Protein AF-A0A7R8ZIY0-F1 (afdb_monomer_lite)

Organism: Timema douglasi (NCBI:txid61478)

Sequence (231 aa):
RRERVTENPNGLPSSDEGFLVDFISIPVTVGFTSAAAITIGSSQLKSLLGIPGSADGFLDTWINFFRNIGQVQKWDSILGFGTIVVLLAMRVRERVLLNRRLKASGSQACTWSALTKLKDFSTGRNNSQLSPGLRLFRTFIWLLSLARNALVIIIGIVLAYTLSDENGENAPFRLTGDVREGLPPFQPPPFSTSSNTTEYTFGDMVNIYGTAIGVVPLLSILGHIAIAKAF

Secondary structure (DSSP, 8-state):
--------SS-----THHHHHHHS-HHHHHHHHHHHHHHHHHHHHHHHHT-----SSHHHHHHHHHHHGGG--HHHHHHHHHHHHHHHHHHHHHHHHHHHHHHHTT-----HHHHHHHHHHHTTSS-TTS-HHHHHHHHHHHHHHH-HHHHHHHHHHHHHHHHS-TTSTT-SS-PPPP---SPPP--PPPSEEEETTEEEEHHHHHHHHTTHHHHHHHHHHHHHHHHHHH-

pLDDT: mean 74.95, std 14.4, range [40.41, 93.0]

InterPro domains:
  IPR001902 SLC26A/SulP transporter [PTHR11814] (18-231)
  IPR011547 SLC26A/SulP transporter domain [PF00916] (18-231)

Foldseek 3Di:
DDDDDPDDPVDPPPDPPVVVLVPCDPVNLVVVVVVVVVQVVLVCVCQLFVQDDDDDDRVSSVVSCVVRVVVTLPVSNCLSVVLVVQVVVLVVVVVVVLVVVVVVVVDPDPDPVVVVVVVVVVVDPDPVPDDPVVVVVVVVVVVCSVCVVVVSVVVVVVVQVVQQDPVNPDRSDDDDDDDDDDDDPPDDDDQWDDDPNDIQGVVNVCVVCDCVVVVVVVVVVSVVSVVVVVD

Radius of gyration: 25.53 Å; chains: 1; bounding box: 60×48×70 Å

Structure (mmCIF, N/CA/C/O backbone):
data_AF-A0A7R8ZIY0-F1
#
_entry.id   AF-A0A7R8ZIY0-F1
#
loop_
_atom_site.group_PDB
_atom_site.id
_atom_site.type_symbol
_atom_site.label_atom_id
_atom_site.label_alt_id
_atom_site.label_comp_id
_atom_site.label_asym_id
_atom_site.label_entity_id
_atom_site.label_seq_id
_atom_site.pdbx_PDB_ins_code
_atom_site.Cartn_x
_atom_site.Cartn_y
_atom_site.Cartn_z
_atom_site.occupancy
_atom_site.B_iso_or_equiv
_atom_site.auth_seq_id
_atom_site.auth_comp_id
_atom_site.auth_asym_id
_atom_site.auth_atom_id
_atom_site.pdbx_PDB_model_num
ATOM 1 N N . ARG A 1 1 ? -5.081 22.273 34.981 1.00 40.41 1 ARG A N 1
ATOM 2 C CA . ARG A 1 1 ? -5.336 21.560 36.258 1.00 40.41 1 ARG A CA 1
ATOM 3 C C . ARG A 1 1 ? -4.283 20.465 36.405 1.00 40.41 1 ARG A C 1
ATOM 5 O O . ARG A 1 1 ? -4.508 19.372 35.920 1.00 40.41 1 ARG A O 1
ATOM 12 N N . ARG A 1 2 ? -3.153 20.846 37.019 1.00 42.62 2 ARG A N 1
ATOM 13 C CA . ARG A 1 2 ? -2.034 20.055 37.569 1.00 42.62 2 ARG A CA 1
ATOM 14 C C . ARG A 1 2 ? -1.492 18.880 36.749 1.00 42.62 2 ARG A C 1
ATOM 16 O O . ARG A 1 2 ? -2.008 17.769 36.820 1.00 42.62 2 ARG A O 1
ATOM 23 N N . GLU A 1 3 ? -0.350 19.148 36.124 1.00 55.28 3 GLU A N 1
ATOM 24 C CA . GLU A 1 3 ? 0.786 18.229 36.074 1.00 55.28 3 GLU A CA 1
ATOM 25 C C . GLU A 1 3 ? 0.967 17.552 37.442 1.00 55.28 3 GLU A C 1
ATOM 27 O O . GLU A 1 3 ? 1.015 18.215 38.482 1.00 55.28 3 GLU A O 1
ATOM 32 N N . ARG A 1 4 ? 1.021 16.221 37.449 1.00 47.03 4 ARG A N 1
ATOM 33 C CA . ARG A 1 4 ? 1.575 15.456 38.563 1.00 47.03 4 ARG A CA 1
ATOM 34 C C . ARG A 1 4 ? 2.662 14.570 37.977 1.00 47.03 4 ARG A C 1
ATOM 36 O O . ARG A 1 4 ? 2.394 13.462 37.526 1.00 47.03 4 ARG A O 1
ATOM 43 N N . VAL A 1 5 ? 3.868 15.126 37.959 1.00 52.78 5 VAL A N 1
ATOM 44 C CA . VAL A 1 5 ? 5.116 14.370 37.919 1.00 52.78 5 VAL A CA 1
ATOM 45 C C . VAL A 1 5 ? 5.091 13.463 39.146 1.00 52.78 5 VAL A C 1
ATOM 47 O O . VAL A 1 5 ? 5.124 13.936 40.280 1.00 52.78 5 VAL A O 1
ATOM 50 N N . THR A 1 6 ? 4.908 12.163 38.940 1.00 46.06 6 THR A N 1
ATOM 51 C CA . THR A 1 6 ? 5.181 11.173 39.978 1.00 46.06 6 THR A CA 1
ATOM 52 C C . THR A 1 6 ? 6.689 10.970 40.008 1.00 46.06 6 THR A C 1
ATOM 54 O O . THR A 1 6 ? 7.219 10.199 39.211 1.00 46.06 6 THR A O 1
ATOM 57 N N . GLU A 1 7 ? 7.375 11.695 40.891 1.00 44.88 7 GLU A N 1
ATOM 58 C CA . GLU A 1 7 ? 8.744 11.364 41.284 1.00 44.88 7 GLU A CA 1
ATOM 59 C C . GLU A 1 7 ? 8.751 9.968 41.918 1.00 44.88 7 GLU A C 1
ATOM 61 O O . GLU A 1 7 ? 8.049 9.696 42.894 1.00 44.88 7 GLU A O 1
ATOM 66 N N . ASN A 1 8 ? 9.531 9.070 41.321 1.00 48.28 8 ASN A N 1
ATOM 67 C CA . ASN A 1 8 ? 9.881 7.779 41.891 1.00 48.28 8 ASN A CA 1
ATOM 68 C C . ASN A 1 8 ? 11.125 7.977 42.784 1.00 48.28 8 ASN A C 1
ATOM 70 O O . ASN A 1 8 ? 12.146 8.435 42.272 1.00 48.28 8 ASN A O 1
ATOM 74 N N . PRO A 1 9 ? 11.084 7.633 44.085 1.00 54.31 9 PRO A N 1
ATOM 75 C CA . PRO A 1 9 ? 12.174 7.917 45.023 1.00 54.31 9 PRO A CA 1
ATOM 76 C C . PRO A 1 9 ? 13.409 7.002 44.893 1.00 54.31 9 PRO A C 1
ATOM 78 O O . PRO A 1 9 ? 14.360 7.176 45.647 1.00 54.31 9 PRO A O 1
ATOM 81 N N . ASN A 1 10 ? 13.450 6.076 43.929 1.00 46.59 10 ASN A N 1
ATOM 82 C CA . ASN A 1 10 ? 14.618 5.228 43.642 1.00 46.59 10 ASN A CA 1
ATOM 83 C C . ASN A 1 10 ? 15.221 5.550 42.264 1.00 46.59 10 ASN A C 1
ATOM 85 O O . ASN A 1 10 ? 15.333 4.677 41.403 1.00 46.59 10 ASN A O 1
ATOM 89 N N . GLY A 1 11 ? 15.551 6.826 42.046 1.00 55.28 11 GLY A N 1
ATOM 90 C CA . GLY A 1 11 ? 16.011 7.376 40.771 1.00 55.28 11 GLY A CA 1
ATOM 91 C C . GLY A 1 11 ? 17.364 6.840 40.299 1.00 55.28 11 GLY A C 1
ATOM 92 O O . GLY A 1 11 ? 18.375 7.531 40.393 1.00 55.28 11 GLY A O 1
ATOM 93 N N . LEU A 1 12 ? 17.370 5.647 39.701 1.00 49.28 12 LEU A N 1
ATOM 94 C CA . LEU A 1 12 ? 18.173 5.465 38.496 1.00 49.28 12 LEU A CA 1
ATOM 95 C C . LEU A 1 12 ? 17.539 6.352 37.413 1.00 49.28 12 LEU A C 1
ATOM 97 O O . LEU A 1 12 ? 16.317 6.280 37.243 1.00 49.28 12 LEU A O 1
ATOM 101 N N . PRO A 1 13 ? 18.313 7.183 36.693 1.00 47.22 13 PRO A N 1
ATOM 102 C CA . PRO A 1 13 ? 17.782 7.910 35.553 1.00 47.22 13 PRO A CA 1
ATOM 103 C C . PRO A 1 13 ? 17.215 6.874 34.585 1.00 47.22 13 PRO A C 1
ATOM 105 O O . PRO A 1 13 ? 17.937 5.999 34.107 1.00 47.22 13 PRO A O 1
ATOM 108 N N . SER A 1 14 ? 15.904 6.929 34.355 1.00 52.72 14 SER A N 1
ATOM 109 C CA . SER A 1 14 ? 15.282 6.252 33.229 1.00 52.72 14 SER A CA 1
ATOM 110 C C . SER A 1 14 ? 15.951 6.813 31.981 1.00 52.72 14 SER A C 1
ATOM 112 O O . SER A 1 14 ? 15.697 7.958 31.609 1.00 52.72 14 SER A O 1
ATOM 114 N N . SER A 1 15 ? 16.887 6.011 31.483 1.00 52.91 15 SER A N 1
ATOM 115 C CA . SER A 1 15 ? 17.675 6.098 30.262 1.00 52.91 15 SER A CA 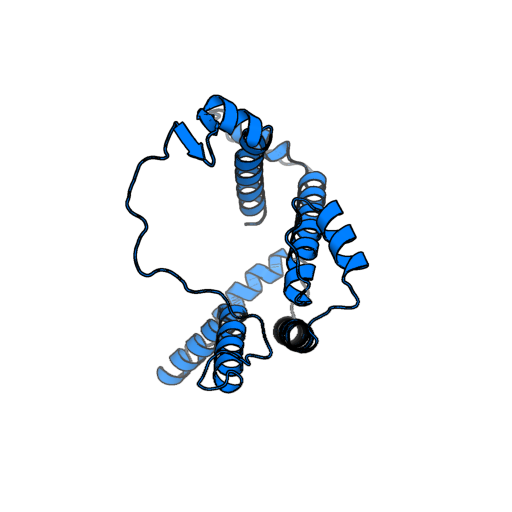1
ATOM 116 C C . SER A 1 15 ? 17.098 7.026 29.195 1.00 52.91 15 SER A C 1
ATOM 118 O O . SER A 1 15 ? 15.892 7.063 28.953 1.00 52.91 15 SER A O 1
ATOM 120 N N . ASP A 1 16 ? 18.008 7.710 28.503 1.00 57.06 16 ASP A N 1
ATOM 121 C CA . ASP A 1 16 ? 17.848 8.688 27.412 1.00 57.06 16 ASP A CA 1
ATOM 122 C C . ASP A 1 16 ? 16.904 8.285 26.247 1.00 57.06 16 ASP A C 1
ATOM 124 O O . ASP A 1 16 ? 16.696 9.031 25.290 1.00 57.06 16 ASP A O 1
ATOM 128 N N . GLU A 1 17 ? 16.287 7.112 26.326 1.00 53.75 17 GLU A N 1
ATOM 129 C CA . GLU A 1 17 ? 15.318 6.542 25.398 1.00 53.75 17 GLU A CA 1
ATOM 130 C C . GLU A 1 17 ? 13.968 7.281 25.423 1.00 53.75 17 GLU A C 1
ATOM 132 O O . GLU A 1 17 ? 13.313 7.397 24.386 1.00 53.75 17 GLU A O 1
ATOM 137 N N . GLY A 1 18 ? 13.565 7.844 26.570 1.00 54.94 18 GLY A N 1
ATOM 138 C CA . GLY A 1 18 ? 12.337 8.647 26.676 1.00 54.94 18 GLY A CA 1
ATOM 139 C C . GLY A 1 18 ? 12.436 10.000 25.962 1.00 54.94 18 GLY A C 1
ATOM 140 O O . GLY A 1 18 ? 11.477 10.458 25.346 1.00 54.94 18 GLY A O 1
ATOM 141 N N . PHE A 1 19 ? 13.630 10.598 25.968 1.00 58.97 19 PHE A N 1
ATOM 142 C CA . PHE A 1 19 ? 13.919 11.877 25.323 1.00 58.97 19 PHE A CA 1
ATOM 143 C C . PHE A 1 19 ? 13.745 11.762 23.803 1.00 58.97 19 PHE A C 1
ATOM 145 O O . PHE A 1 19 ? 12.958 12.505 23.225 1.00 58.97 19 PHE A O 1
ATOM 152 N N . LEU A 1 20 ? 14.382 10.773 23.157 1.00 58.12 20 LEU A N 1
ATOM 153 C CA . LEU A 1 20 ? 14.339 10.578 21.698 1.00 58.12 20 LEU A CA 1
ATOM 154 C C . LEU A 1 20 ? 12.922 10.312 21.158 1.00 58.12 20 LEU A C 1
ATOM 156 O O . LEU A 1 20 ? 12.557 10.797 20.084 1.00 58.12 20 LEU A O 1
ATOM 160 N N . VAL A 1 21 ? 12.108 9.571 21.915 1.00 57.12 21 VAL A N 1
ATOM 161 C CA . VAL A 1 21 ? 10.710 9.288 21.563 1.00 57.12 21 VAL A CA 1
ATOM 162 C C . VAL A 1 21 ? 9.868 10.567 21.584 1.00 57.12 21 VAL A C 1
ATOM 164 O O . VAL A 1 21 ? 8.977 10.715 20.742 1.00 57.12 21 VAL A O 1
ATOM 167 N N . ASP A 1 22 ? 10.177 11.531 22.450 1.00 60.41 22 ASP A N 1
ATOM 168 C CA . ASP A 1 22 ? 9.497 12.828 22.513 1.00 60.41 22 ASP A CA 1
ATOM 169 C C . ASP A 1 22 ? 9.953 13.829 21.429 1.00 60.41 22 ASP A C 1
ATOM 171 O O . ASP A 1 22 ? 9.198 14.752 21.110 1.00 60.41 22 ASP A O 1
ATOM 175 N N . PHE A 1 23 ? 11.100 13.616 20.760 1.00 60.38 23 PHE A N 1
ATOM 176 C CA . PHE A 1 23 ? 11.562 14.486 19.654 1.00 60.38 23 PHE A CA 1
ATOM 177 C C . PHE A 1 23 ? 10.784 14.329 18.351 1.00 60.38 23 PHE A C 1
ATOM 179 O O . PHE A 1 23 ? 10.763 15.249 17.528 1.00 60.38 23 PHE A O 1
ATOM 186 N N . ILE A 1 24 ? 10.122 13.192 18.134 1.00 69.44 24 ILE A N 1
ATOM 187 C CA . ILE A 1 24 ? 9.311 13.002 16.930 1.00 69.44 24 ILE A CA 1
ATOM 188 C C . ILE A 1 24 ? 7.909 13.530 17.208 1.00 69.44 24 ILE A C 1
ATOM 190 O O . ILE A 1 24 ? 7.052 12.859 17.798 1.00 69.44 24 ILE A O 1
ATOM 194 N N . SER A 1 25 ? 7.688 14.769 16.772 1.00 77.75 25 SER A N 1
ATOM 195 C CA . SER A 1 25 ? 6.393 15.424 16.894 1.00 77.75 25 SER A CA 1
ATOM 196 C C . SER A 1 25 ? 5.324 14.686 16.072 1.00 77.75 25 SER A C 1
ATOM 198 O O . SER A 1 25 ? 5.556 14.249 14.944 1.00 77.75 25 SER A O 1
ATOM 200 N N . ILE A 1 26 ? 4.115 14.573 16.628 1.00 75.50 26 ILE A N 1
ATOM 201 C CA . ILE A 1 26 ? 2.949 13.975 15.953 1.00 75.50 26 ILE A CA 1
ATOM 202 C C . ILE A 1 26 ? 2.710 14.584 14.550 1.00 75.50 26 ILE A C 1
ATOM 204 O O . ILE A 1 26 ? 2.446 13.818 13.619 1.00 75.50 26 ILE A O 1
ATOM 208 N N . PRO A 1 27 ? 2.856 15.912 14.335 1.00 81.38 27 PRO A N 1
ATOM 209 C CA . PRO A 1 27 ? 2.755 16.511 13.003 1.00 81.38 27 PRO A CA 1
ATOM 210 C C . PRO A 1 27 ? 3.755 15.956 11.979 1.00 81.38 27 PRO A C 1
ATOM 212 O O . PRO A 1 27 ? 3.377 15.752 10.825 1.00 81.38 27 PRO A O 1
ATOM 215 N N . VAL A 1 28 ? 4.998 15.662 12.383 1.00 81.56 28 VAL A N 1
ATOM 216 C CA . VAL A 1 28 ? 6.028 15.098 11.488 1.00 81.56 28 VAL A CA 1
ATOM 217 C C . VAL A 1 28 ? 5.634 13.695 11.034 1.00 81.56 28 VAL A C 1
ATOM 219 O O . VAL A 1 28 ? 5.675 13.402 9.839 1.00 81.56 28 VAL A O 1
ATOM 222 N N . THR A 1 29 ? 5.159 12.847 11.949 1.00 79.56 29 THR A N 1
ATOM 223 C CA . THR A 1 29 ? 4.698 11.492 11.609 1.00 79.56 29 THR A CA 1
ATOM 224 C C . THR A 1 29 ? 3.482 11.513 10.683 1.00 79.56 29 THR A C 1
ATOM 226 O O . THR A 1 29 ? 3.410 10.722 9.740 1.00 79.56 29 THR A O 1
ATOM 229 N N . VAL A 1 30 ? 2.528 12.424 10.905 1.00 84.00 30 VAL A N 1
ATOM 230 C CA . VAL A 1 30 ? 1.335 12.560 10.050 1.00 84.00 30 VAL A CA 1
ATOM 231 C C . VAL A 1 30 ? 1.706 13.078 8.658 1.00 84.00 30 VAL A C 1
ATOM 233 O O . VAL A 1 30 ? 1.202 12.547 7.666 1.00 84.00 30 VAL A O 1
ATOM 236 N N . GLY A 1 31 ? 2.611 14.057 8.563 1.00 88.69 31 GLY A N 1
ATOM 237 C CA . GLY A 1 31 ? 3.129 14.556 7.287 1.00 88.69 31 GLY A CA 1
ATOM 238 C C . GLY A 1 31 ? 3.860 13.467 6.500 1.00 88.69 31 GLY A C 1
ATOM 239 O O . GLY A 1 31 ? 3.548 13.235 5.332 1.00 88.69 31 GLY A O 1
ATOM 240 N N . PHE A 1 32 ? 4.752 12.729 7.166 1.00 85.62 32 PHE A N 1
ATOM 241 C CA . PHE A 1 32 ? 5.470 11.600 6.575 1.00 85.62 32 PHE A CA 1
ATOM 242 C C . PHE A 1 32 ? 4.519 10.491 6.095 1.00 85.62 32 PHE A C 1
ATOM 244 O O . PHE A 1 32 ? 4.603 10.060 4.947 1.00 85.62 32 PHE A O 1
ATOM 251 N N . THR A 1 33 ? 3.564 10.073 6.931 1.00 88.00 33 THR A N 1
ATOM 252 C CA . THR A 1 33 ? 2.592 9.022 6.578 1.00 88.00 33 THR A CA 1
ATOM 253 C C . THR A 1 33 ? 1.700 9.450 5.414 1.00 88.00 33 THR A C 1
ATOM 255 O O . THR A 1 33 ? 1.399 8.641 4.539 1.00 88.00 33 THR A O 1
ATOM 258 N N . SER A 1 34 ? 1.300 10.724 5.367 1.00 91.94 34 SER A N 1
ATOM 259 C CA . SER A 1 34 ? 0.495 11.271 4.269 1.00 91.94 34 SER A CA 1
ATOM 260 C C . SER A 1 34 ? 1.277 11.290 2.955 1.00 91.94 34 SER A C 1
ATOM 262 O O . SER A 1 34 ? 0.761 10.840 1.935 1.00 91.94 34 SER A O 1
ATOM 264 N N . ALA A 1 35 ? 2.537 11.738 2.976 1.00 89.50 35 ALA A N 1
ATOM 265 C CA . ALA A 1 35 ? 3.408 11.705 1.803 1.00 89.50 35 ALA A CA 1
ATOM 266 C C . ALA A 1 35 ? 3.655 10.265 1.322 1.00 89.50 35 ALA A C 1
ATOM 268 O O . ALA A 1 35 ? 3.510 9.978 0.135 1.00 89.50 35 ALA A O 1
ATOM 269 N N . ALA A 1 36 ? 3.937 9.337 2.241 1.00 88.50 36 ALA A N 1
ATOM 270 C CA . ALA A 1 36 ? 4.083 7.919 1.925 1.00 88.50 36 ALA A CA 1
ATOM 271 C C . ALA A 1 36 ? 2.796 7.331 1.320 1.00 88.50 36 ALA A C 1
ATOM 273 O O . ALA A 1 36 ? 2.862 6.619 0.320 1.00 88.50 36 ALA A O 1
ATOM 274 N N . ALA A 1 37 ? 1.623 7.671 1.864 1.00 90.94 37 ALA A N 1
ATOM 275 C CA . ALA A 1 37 ? 0.334 7.235 1.330 1.00 90.94 37 ALA A CA 1
ATOM 276 C C . ALA A 1 37 ? 0.097 7.746 -0.100 1.00 90.94 37 ALA A C 1
ATOM 278 O O . ALA A 1 37 ? -0.375 6.984 -0.943 1.00 90.94 37 ALA A O 1
ATOM 279 N N . ILE A 1 38 ? 0.462 8.998 -0.395 1.00 91.19 38 ILE A N 1
ATOM 280 C CA . ILE A 1 38 ? 0.371 9.567 -1.748 1.00 91.19 38 ILE A CA 1
ATOM 281 C C . ILE A 1 38 ? 1.328 8.846 -2.703 1.00 91.19 38 ILE A C 1
ATOM 283 O O . ILE A 1 38 ? 0.918 8.473 -3.802 1.00 91.19 38 ILE A O 1
ATOM 287 N N . THR A 1 39 ? 2.577 8.606 -2.297 1.00 88.50 39 THR A N 1
ATOM 288 C CA . THR A 1 39 ? 3.578 7.914 -3.125 1.00 88.50 39 THR A CA 1
ATOM 289 C C . THR A 1 39 ? 3.175 6.471 -3.417 1.00 88.50 39 THR A C 1
ATOM 291 O O . THR A 1 39 ? 3.222 6.050 -4.571 1.00 88.50 39 THR A O 1
ATOM 294 N N . ILE A 1 40 ? 2.721 5.727 -2.403 1.00 88.62 40 ILE A N 1
ATOM 295 C CA . ILE A 1 40 ? 2.220 4.356 -2.566 1.00 88.62 40 ILE A CA 1
ATOM 296 C C . ILE A 1 40 ? 0.966 4.356 -3.445 1.00 88.62 40 ILE A C 1
ATOM 298 O O . ILE A 1 40 ? 0.874 3.573 -4.382 1.00 88.62 40 ILE A O 1
ATOM 302 N N . GLY A 1 41 ? 0.009 5.255 -3.200 1.00 88.94 41 GLY A N 1
ATOM 303 C CA . GLY A 1 41 ? -1.182 5.371 -4.044 1.00 88.94 41 GLY A CA 1
ATOM 304 C C . GLY A 1 41 ? -0.832 5.660 -5.507 1.00 88.94 41 GLY A C 1
ATOM 305 O O . GLY A 1 41 ? -1.396 5.053 -6.415 1.00 88.94 41 GLY A O 1
ATOM 306 N N . SER A 1 42 ? 0.154 6.527 -5.736 1.00 87.44 42 SER A N 1
ATOM 307 C CA . SER A 1 42 ? 0.613 6.896 -7.079 1.00 87.44 42 SER A CA 1
ATOM 308 C C . SER A 1 42 ? 1.354 5.759 -7.786 1.00 87.44 42 SER A C 1
ATOM 310 O O . SER A 1 42 ? 1.190 5.593 -8.992 1.00 87.44 42 SER A O 1
ATOM 312 N N . SER A 1 43 ? 2.131 4.940 -7.067 1.00 86.19 43 SER A N 1
ATOM 313 C CA . SER A 1 43 ? 2.819 3.791 -7.672 1.00 86.19 43 SER A CA 1
ATOM 314 C C . SER A 1 43 ? 1.852 2.670 -8.058 1.00 86.19 43 SER A C 1
ATOM 316 O O . SER A 1 43 ? 2.029 2.037 -9.099 1.00 86.19 43 SER A O 1
ATOM 318 N N . GLN A 1 44 ? 0.785 2.472 -7.280 1.00 87.56 44 GLN A N 1
ATOM 319 C CA . GLN A 1 44 ? -0.243 1.471 -7.580 1.00 87.56 44 GLN A CA 1
ATOM 320 C C . GLN A 1 44 ? -1.187 1.893 -8.717 1.00 87.56 44 GLN A C 1
ATOM 322 O O . GLN A 1 44 ? -1.786 1.032 -9.359 1.00 87.56 44 GLN A O 1
ATOM 327 N N . LEU A 1 45 ? -1.290 3.192 -9.024 1.00 84.94 45 LEU A N 1
ATOM 328 C CA . LEU A 1 45 ? -2.172 3.711 -10.076 1.00 84.94 45 LEU A CA 1
ATOM 329 C C . LEU A 1 45 ? -1.839 3.152 -11.470 1.00 84.94 45 LEU A C 1
ATOM 331 O O . LEU A 1 45 ? -2.744 2.856 -12.248 1.00 84.94 45 LEU A O 1
ATOM 335 N N . LYS A 1 46 ? -0.550 2.963 -11.779 1.00 83.00 46 LYS A N 1
ATOM 336 C CA . LYS A 1 46 ? -0.114 2.349 -13.045 1.00 83.00 46 LYS A CA 1
ATOM 337 C C . LYS A 1 46 ? -0.572 0.899 -13.174 1.00 83.00 46 LYS A C 1
ATOM 339 O O . LYS A 1 46 ? -1.055 0.511 -14.234 1.00 83.00 46 LYS A O 1
ATOM 344 N N . SER A 1 47 ? -0.423 0.133 -12.091 1.00 81.88 47 SER A N 1
ATOM 345 C CA . SER A 1 47 ? -0.847 -1.269 -12.015 1.00 81.88 47 SER A CA 1
ATOM 346 C C . SER A 1 47 ? -2.365 -1.386 -12.155 1.00 81.88 47 SER A C 1
ATOM 348 O O . SER A 1 47 ? -2.858 -2.234 -12.888 1.00 81.88 47 SER A O 1
ATOM 350 N N . LEU A 1 48 ? -3.111 -0.460 -11.541 1.00 84.31 48 LEU A N 1
ATOM 351 C CA . LEU A 1 48 ? -4.572 -0.432 -11.600 1.00 84.31 48 LEU A CA 1
ATOM 352 C C . LEU A 1 48 ? -5.126 -0.235 -13.020 1.00 84.31 48 LEU A C 1
ATOM 354 O O . LEU A 1 48 ? -6.195 -0.748 -13.326 1.00 84.31 48 LEU A O 1
ATOM 358 N N . LEU A 1 49 ? -4.435 0.531 -13.866 1.00 82.06 49 LEU A N 1
ATOM 359 C CA . LEU A 1 49 ? -4.895 0.872 -15.218 1.00 82.06 49 LEU A CA 1
ATOM 360 C C . LEU A 1 49 ? -4.220 0.052 -16.328 1.00 82.06 49 LEU A C 1
ATOM 362 O O . LEU A 1 49 ? -4.533 0.244 -17.504 1.00 82.06 49 LEU A O 1
ATOM 366 N N . GLY A 1 50 ? -3.274 -0.825 -15.982 1.00 76.75 50 GLY A N 1
ATOM 367 C CA . GLY A 1 50 ? -2.553 -1.651 -16.953 1.00 76.75 50 GLY A CA 1
ATOM 368 C C . GLY A 1 50 ? -1.721 -0.842 -17.957 1.00 76.75 50 GLY A C 1
ATOM 369 O O . GLY A 1 50 ? -1.593 -1.235 -19.115 1.00 76.75 50 GLY A O 1
ATOM 370 N N . ILE A 1 51 ? -1.182 0.318 -17.555 1.00 81.31 51 ILE A N 1
ATOM 371 C CA . ILE A 1 51 ? -0.425 1.194 -18.465 1.00 81.31 51 ILE A CA 1
ATOM 372 C C . ILE A 1 51 ? 0.979 0.608 -18.711 1.00 81.31 51 ILE A C 1
ATOM 374 O O . ILE A 1 51 ? 1.709 0.368 -17.743 1.00 81.31 51 ILE A O 1
ATOM 378 N N . PRO A 1 52 ? 1.407 0.412 -19.974 1.00 71.50 52 PRO A N 1
ATOM 379 C CA . PRO A 1 52 ? 2.744 -0.083 -20.278 1.00 71.50 52 PRO A CA 1
ATOM 380 C C . PRO A 1 52 ? 3.837 0.947 -19.930 1.00 71.50 52 PRO A C 1
ATOM 382 O O . PRO A 1 52 ? 3.693 2.151 -20.150 1.00 71.50 52 PRO A O 1
ATOM 385 N N . GLY A 1 53 ? 4.962 0.460 -19.398 1.00 69.25 53 GLY A N 1
ATOM 386 C CA . GLY A 1 53 ? 6.177 1.246 -19.158 1.00 69.25 53 GLY A CA 1
ATOM 387 C C . GLY A 1 53 ? 6.618 1.311 -17.692 1.00 69.25 53 GLY A C 1
ATOM 388 O O . GLY A 1 53 ? 5.857 1.685 -16.795 1.00 69.25 53 GLY A O 1
ATOM 389 N N . SER A 1 54 ? 7.891 0.995 -17.464 1.00 65.69 54 SER A N 1
ATOM 390 C CA . SER A 1 54 ? 8.587 1.240 -16.199 1.00 65.69 54 SER A CA 1
ATOM 391 C C . SER A 1 54 ? 9.021 2.703 -16.157 1.00 65.69 54 SER A C 1
ATOM 393 O O . SER A 1 54 ? 9.509 3.224 -17.155 1.00 65.69 54 SER A O 1
ATOM 395 N N . ALA A 1 55 ? 8.809 3.386 -15.034 1.00 70.06 55 ALA A N 1
ATOM 396 C CA . ALA A 1 55 ? 9.393 4.708 -14.835 1.00 70.06 55 ALA A CA 1
ATOM 397 C C . ALA A 1 55 ? 10.030 4.749 -13.455 1.00 70.06 55 ALA A C 1
ATOM 399 O O . ALA A 1 55 ? 9.382 4.374 -12.473 1.00 70.06 55 ALA A O 1
ATOM 400 N N . ASP A 1 56 ? 11.270 5.210 -13.414 1.00 70.12 56 ASP A N 1
ATOM 401 C CA . ASP A 1 56 ? 12.076 5.263 -12.208 1.00 70.12 56 ASP A CA 1
ATOM 402 C C . ASP A 1 56 ? 11.828 6.603 -11.525 1.00 70.12 56 ASP A C 1
ATOM 404 O O . ASP A 1 56 ? 12.420 7.617 -11.862 1.00 70.12 56 ASP A O 1
ATOM 408 N N . GLY A 1 57 ? 10.884 6.619 -10.586 1.00 78.31 57 GLY A N 1
ATOM 409 C CA . GLY A 1 57 ? 10.556 7.814 -9.814 1.00 78.31 57 GLY A CA 1
ATOM 410 C C . GLY A 1 57 ? 9.098 8.251 -9.918 1.00 78.31 57 GLY A C 1
ATOM 411 O O . GLY A 1 57 ? 8.314 7.810 -10.764 1.00 78.31 57 GLY A O 1
ATOM 412 N N . PHE A 1 58 ? 8.713 9.126 -8.987 1.00 83.25 58 PHE A N 1
ATOM 413 C CA . PHE A 1 58 ? 7.336 9.594 -8.839 1.00 83.25 58 PHE A CA 1
ATOM 414 C C . PHE A 1 58 ? 6.884 10.454 -10.026 1.00 83.25 58 PHE A C 1
ATOM 416 O O . PHE A 1 58 ? 5.830 10.195 -10.604 1.00 83.25 58 PHE A O 1
ATOM 423 N N . LEU A 1 59 ? 7.672 11.460 -10.418 1.00 86.25 59 LEU A N 1
ATOM 424 C CA . LEU A 1 59 ? 7.290 12.379 -11.496 1.00 86.25 59 LEU A CA 1
ATOM 425 C C . LEU A 1 59 ? 7.283 11.686 -12.859 1.00 86.25 59 LEU A C 1
ATOM 427 O O . LEU A 1 59 ? 6.319 11.836 -13.608 1.00 86.25 59 LEU A O 1
ATOM 431 N N . ASP A 1 60 ? 8.281 10.852 -13.140 1.00 84.25 60 ASP A N 1
ATOM 432 C CA . ASP A 1 60 ? 8.340 10.081 -14.386 1.00 84.25 60 ASP A CA 1
ATOM 433 C C . ASP A 1 60 ? 7.168 9.103 -14.500 1.00 84.25 60 ASP A C 1
ATOM 435 O O . ASP A 1 60 ? 6.631 8.866 -15.583 1.00 84.25 60 ASP A O 1
ATOM 439 N N . THR A 1 61 ? 6.686 8.596 -13.362 1.00 84.19 61 THR A N 1
ATOM 440 C CA . THR A 1 61 ? 5.462 7.797 -13.292 1.00 84.19 61 THR A CA 1
ATOM 441 C C . THR A 1 61 ? 4.230 8.576 -13.736 1.00 84.19 61 THR A C 1
ATOM 443 O O . THR A 1 61 ? 3.455 8.050 -14.537 1.00 84.19 61 THR A O 1
ATOM 446 N N . TRP A 1 62 ? 4.072 9.818 -13.282 1.00 87.56 62 TRP A N 1
ATOM 447 C CA . TRP A 1 62 ? 2.960 10.683 -13.680 1.00 87.56 62 TRP A CA 1
ATOM 448 C C . TRP A 1 62 ? 3.054 11.135 -15.135 1.00 87.56 62 TRP A C 1
ATOM 450 O O . TRP A 1 62 ? 2.053 11.122 -15.850 1.00 87.56 62 TRP A O 1
ATOM 460 N N . ILE A 1 63 ? 4.251 11.475 -15.609 1.00 87.06 63 ILE A N 1
ATOM 461 C CA . ILE A 1 63 ? 4.469 11.833 -17.015 1.00 87.06 63 ILE A CA 1
ATOM 462 C C . ILE A 1 63 ? 4.119 10.642 -17.916 1.00 87.06 63 ILE A C 1
ATOM 464 O O . ILE A 1 63 ? 3.399 10.812 -18.902 1.00 87.06 63 ILE A O 1
ATOM 468 N N . ASN A 1 64 ? 4.563 9.431 -17.560 1.00 85.31 64 ASN A N 1
ATOM 469 C CA . ASN A 1 64 ? 4.228 8.222 -18.310 1.00 85.31 64 ASN A CA 1
ATOM 470 C C . ASN A 1 64 ? 2.716 7.933 -18.294 1.00 85.31 64 ASN A C 1
ATOM 472 O O . ASN A 1 64 ? 2.145 7.563 -19.318 1.00 85.31 64 ASN A O 1
ATOM 476 N N . PHE A 1 65 ? 2.059 8.154 -17.153 1.00 86.81 65 PHE A N 1
ATOM 477 C CA . PHE A 1 65 ? 0.613 7.999 -17.002 1.00 86.81 65 PHE A CA 1
ATOM 478 C C . PHE A 1 65 ? -0.167 8.915 -17.953 1.00 86.81 65 PHE A C 1
ATOM 480 O O . PHE A 1 65 ? -1.006 8.432 -18.709 1.00 86.81 65 PHE A O 1
ATOM 487 N N . PHE A 1 66 ? 0.128 10.221 -17.970 1.00 88.19 66 PHE A N 1
ATOM 488 C CA . PHE A 1 66 ? -0.609 11.170 -18.812 1.00 88.19 66 PHE A CA 1
ATOM 489 C C . PHE A 1 66 ? -0.329 10.978 -20.306 1.00 88.19 66 PHE A C 1
ATOM 491 O O . PHE A 1 66 ? -1.216 11.212 -21.123 1.00 88.19 66 PHE A O 1
ATOM 498 N N . ARG A 1 67 ? 0.872 10.514 -20.674 1.00 85.19 67 ARG A N 1
ATOM 499 C CA . ARG A 1 67 ? 1.210 10.198 -22.072 1.00 85.19 67 ARG A CA 1
ATOM 500 C C . ARG A 1 67 ? 0.492 8.951 -22.587 1.00 85.19 67 ARG A C 1
ATOM 502 O O . ARG A 1 67 ? 0.069 8.935 -23.737 1.00 85.19 67 ARG A O 1
ATOM 509 N N . ASN A 1 68 ? 0.332 7.930 -21.745 1.00 84.69 68 ASN A N 1
ATOM 510 C CA . ASN A 1 68 ? -0.224 6.632 -22.140 1.00 84.69 68 ASN A CA 1
ATOM 511 C C . ASN A 1 68 ? -1.668 6.399 -21.675 1.00 84.69 68 ASN A C 1
ATOM 513 O O . ASN A 1 68 ? -2.184 5.291 -21.809 1.00 84.69 68 ASN A O 1
ATOM 517 N N . ILE A 1 69 ? -2.360 7.438 -21.195 1.00 84.25 69 ILE A N 1
ATOM 518 C CA . ILE A 1 69 ? -3.750 7.355 -20.715 1.00 84.25 69 ILE A CA 1
ATOM 519 C C . ILE A 1 69 ? -4.733 6.836 -21.783 1.00 84.25 69 ILE A C 1
ATOM 521 O O . ILE A 1 69 ? -5.794 6.315 -21.455 1.00 84.25 69 ILE A O 1
ATOM 525 N N . GLY A 1 70 ? -4.380 6.948 -23.069 1.00 79.94 70 GLY A N 1
ATOM 526 C CA . GLY A 1 70 ? -5.164 6.405 -24.182 1.00 79.94 70 GLY A CA 1
ATOM 527 C C . GLY A 1 70 ? -4.970 4.904 -24.439 1.00 79.94 70 GLY A C 1
ATOM 528 O O . GLY A 1 70 ? -5.821 4.296 -25.079 1.00 79.94 70 GLY A O 1
ATOM 529 N N . GLN A 1 71 ? -3.890 4.292 -23.940 1.00 79.81 71 GLN A N 1
ATOM 530 C CA . GLN A 1 71 ? -3.555 2.871 -24.151 1.00 79.81 71 GLN A CA 1
ATOM 531 C C . GLN A 1 71 ? -3.993 1.974 -22.981 1.00 79.81 71 GLN A C 1
ATOM 533 O O . GLN A 1 71 ? -3.477 0.875 -22.794 1.00 79.81 71 GLN A O 1
ATOM 538 N N . VAL A 1 72 ? -4.931 2.455 -22.167 1.00 80.56 72 VAL A N 1
ATOM 539 C CA . VAL A 1 72 ? -5.405 1.768 -20.962 1.00 80.56 72 VAL A CA 1
ATOM 540 C C . VAL A 1 72 ? -6.054 0.431 -21.318 1.00 80.56 72 VAL A C 1
ATOM 542 O O . VAL A 1 72 ? -6.994 0.364 -22.120 1.00 80.56 72 VAL A O 1
ATOM 545 N N . GLN A 1 73 ? -5.590 -0.638 -20.668 1.00 79.00 73 GLN A N 1
ATOM 546 C CA . GLN A 1 73 ? -6.225 -1.946 -20.756 1.00 79.00 73 GLN A CA 1
ATOM 547 C C . GLN A 1 73 ? -7.538 -1.907 -19.967 1.00 79.00 73 GLN A C 1
ATOM 549 O O . GLN A 1 73 ? -7.573 -1.882 -18.734 1.00 79.00 73 GLN A O 1
ATOM 554 N N . LYS A 1 74 ? -8.652 -1.850 -20.707 1.00 83.88 74 LYS A N 1
ATOM 555 C CA . LYS A 1 74 ? -10.003 -1.703 -20.141 1.00 83.88 74 LYS A CA 1
ATOM 556 C C . LYS A 1 74 ? -10.334 -2.823 -19.155 1.00 83.88 74 LYS A C 1
ATOM 558 O O . LYS A 1 74 ? -10.955 -2.565 -18.130 1.00 83.88 74 LYS A O 1
ATOM 563 N N . TRP A 1 75 ? -9.897 -4.040 -19.459 1.00 84.00 75 TRP A N 1
ATOM 564 C CA . TRP A 1 75 ? -10.130 -5.221 -18.638 1.00 84.00 75 TRP A CA 1
ATOM 565 C C . TRP A 1 75 ? -9.404 -5.134 -17.288 1.00 84.00 75 TRP A C 1
ATOM 567 O O . TRP A 1 75 ? -10.070 -5.235 -16.257 1.00 84.00 75 TRP A O 1
ATOM 577 N N . ASP A 1 76 ? -8.105 -4.816 -17.271 1.00 84.25 76 ASP A N 1
ATOM 578 C CA . ASP A 1 76 ? -7.330 -4.582 -16.037 1.00 84.25 76 ASP A CA 1
ATOM 579 C C . ASP A 1 76 ? -7.947 -3.483 -15.170 1.00 84.25 76 ASP A C 1
ATOM 581 O O . ASP A 1 76 ? -8.118 -3.648 -13.961 1.00 84.25 76 ASP A O 1
ATOM 585 N N . SER A 1 77 ? -8.380 -2.391 -15.805 1.00 85.62 77 SER A N 1
ATOM 586 C CA . SER A 1 77 ? -9.027 -1.275 -15.111 1.00 85.62 77 SER A CA 1
ATOM 587 C C . SER A 1 77 ? -10.349 -1.684 -14.462 1.00 85.62 77 SER A C 1
ATOM 589 O O . SER A 1 77 ? -10.610 -1.330 -13.314 1.00 85.62 77 SER A O 1
ATOM 591 N N . ILE A 1 78 ? -11.196 -2.444 -15.165 1.00 88.94 78 ILE A N 1
ATOM 592 C CA . ILE A 1 78 ? -12.479 -2.919 -14.626 1.00 88.94 78 ILE A CA 1
ATOM 593 C C . ILE A 1 78 ? -12.249 -3.863 -13.443 1.00 88.94 78 ILE A C 1
ATOM 595 O O . ILE A 1 78 ? -12.917 -3.720 -12.416 1.00 88.94 78 ILE A O 1
ATOM 599 N N . LEU A 1 79 ? -11.293 -4.791 -13.551 1.00 85.94 79 LEU A N 1
ATOM 600 C CA . LEU A 1 79 ? -10.964 -5.719 -12.467 1.00 85.94 79 LEU A CA 1
ATOM 601 C C . LEU A 1 79 ? -10.391 -4.960 -11.255 1.00 85.94 79 LEU A C 1
ATOM 603 O O . LEU A 1 79 ? -10.822 -5.157 -10.115 1.00 85.94 79 LEU A O 1
ATOM 607 N N . GLY A 1 80 ? -9.484 -4.015 -11.501 1.00 88.50 80 GLY A N 1
ATOM 608 C CA . GLY A 1 80 ? -8.889 -3.145 -10.492 1.00 88.50 80 GLY A CA 1
ATOM 609 C C . GLY A 1 80 ? -9.915 -2.283 -9.752 1.00 88.50 80 GLY A C 1
ATOM 610 O O . GLY A 1 80 ? -10.017 -2.329 -8.526 1.00 88.50 80 GLY A O 1
ATOM 611 N N . PHE A 1 81 ? -10.740 -1.521 -10.470 1.00 90.19 81 PHE A N 1
ATOM 612 C CA . PHE A 1 81 ? -11.798 -0.727 -9.840 1.00 90.19 81 PHE A CA 1
ATOM 613 C C . PHE A 1 81 ? -12.853 -1.608 -9.160 1.00 90.19 81 PHE A C 1
ATOM 615 O O . PHE A 1 81 ? -13.299 -1.280 -8.059 1.00 90.19 81 PHE A O 1
ATOM 622 N N . GLY A 1 82 ? -13.214 -2.747 -9.756 1.00 90.62 82 GLY A N 1
ATOM 623 C CA . GLY A 1 82 ? -14.137 -3.713 -9.161 1.00 90.62 82 GLY A CA 1
ATOM 624 C C . GLY A 1 82 ? -13.642 -4.233 -7.810 1.00 90.62 82 GLY A C 1
ATOM 625 O O . GLY A 1 82 ? -14.383 -4.214 -6.825 1.00 90.62 82 GLY A O 1
ATOM 626 N N . THR A 1 83 ? -12.367 -4.618 -7.720 1.00 88.19 83 THR A N 1
ATOM 627 C CA . THR A 1 83 ? -11.759 -5.073 -6.459 1.00 88.19 83 THR A CA 1
ATOM 628 C C . THR A 1 83 ? -11.695 -3.961 -5.410 1.00 88.19 83 THR A C 1
ATOM 630 O O . THR A 1 83 ? -12.018 -4.214 -4.247 1.00 88.19 83 THR A O 1
ATOM 633 N N . ILE A 1 84 ? -11.393 -2.715 -5.796 1.00 89.69 84 ILE A N 1
ATOM 634 C CA . ILE A 1 84 ? -11.452 -1.556 -4.888 1.00 89.69 84 ILE A CA 1
ATOM 635 C C . ILE A 1 84 ? -12.869 -1.360 -4.338 1.00 89.69 84 ILE A C 1
ATOM 637 O O . ILE A 1 84 ? -13.039 -1.201 -3.128 1.00 89.69 84 ILE A O 1
ATOM 641 N N . VAL A 1 85 ? -13.894 -1.398 -5.195 1.00 90.56 85 VAL A N 1
ATOM 642 C CA . VAL A 1 85 ? -15.298 -1.250 -4.777 1.00 90.56 85 VAL A CA 1
ATOM 643 C C . VAL A 1 85 ? -15.690 -2.349 -3.791 1.00 90.56 85 VAL A C 1
ATOM 645 O O . VAL A 1 85 ? -16.289 -2.049 -2.757 1.00 90.56 85 VAL A O 1
ATOM 648 N N . VAL A 1 86 ? -15.309 -3.603 -4.050 1.00 88.00 86 VAL A N 1
ATOM 649 C CA . VAL A 1 86 ? -15.575 -4.734 -3.146 1.00 88.00 86 VAL A CA 1
ATOM 650 C C . VAL A 1 86 ? -14.877 -4.540 -1.798 1.00 88.00 86 VAL A C 1
ATOM 652 O O . VAL A 1 86 ? -15.522 -4.654 -0.752 1.00 88.00 86 VAL A O 1
ATOM 655 N N . LEU A 1 87 ? -13.590 -4.181 -1.794 1.00 85.62 87 LEU A N 1
ATOM 656 C CA . LEU A 1 87 ? -12.834 -3.928 -0.564 1.00 85.62 87 LEU A CA 1
ATOM 657 C C . LEU A 1 87 ? -13.434 -2.772 0.247 1.00 85.62 87 LEU A C 1
ATOM 659 O O . LEU A 1 87 ? -13.580 -2.875 1.471 1.00 85.62 87 LEU A O 1
ATOM 663 N N . LEU A 1 88 ? -13.841 -1.688 -0.418 1.00 86.44 88 LEU A N 1
ATOM 664 C CA . LEU A 1 88 ? -14.508 -0.558 0.224 1.00 86.44 88 LEU A CA 1
ATOM 665 C C . LEU A 1 88 ? -15.886 -0.950 0.765 1.00 86.44 88 LEU A C 1
ATOM 667 O O . LEU A 1 88 ? -16.183 -0.638 1.917 1.00 86.44 88 LEU A O 1
ATOM 671 N N . ALA A 1 89 ? -16.701 -1.685 0.006 1.00 85.56 89 ALA A N 1
ATOM 672 C CA . ALA A 1 89 ? -18.011 -2.158 0.452 1.00 85.56 89 ALA A CA 1
ATOM 673 C C . ALA A 1 89 ? -17.898 -3.065 1.689 1.00 85.56 89 ALA A C 1
ATOM 675 O O . ALA A 1 89 ? -18.630 -2.890 2.671 1.00 85.56 89 ALA A O 1
ATOM 676 N N . MET A 1 90 ? -16.927 -3.984 1.697 1.00 79.19 90 MET A N 1
ATOM 677 C CA . MET A 1 90 ? -16.625 -4.828 2.855 1.00 79.19 90 MET A CA 1
ATOM 678 C C . MET A 1 90 ? -16.218 -3.982 4.069 1.00 79.19 90 MET A C 1
ATOM 680 O O . MET A 1 90 ? -16.737 -4.191 5.174 1.00 79.19 90 MET A O 1
ATOM 684 N N . ARG A 1 91 ? -15.344 -2.988 3.873 1.00 80.25 91 ARG A N 1
ATOM 685 C CA . ARG A 1 91 ? -14.875 -2.075 4.929 1.00 80.25 91 ARG A CA 1
ATOM 686 C C . ARG A 1 91 ? -15.997 -1.190 5.478 1.00 80.25 91 ARG A C 1
ATOM 688 O O . ARG A 1 91 ? -16.075 -0.971 6.687 1.00 80.25 91 ARG A O 1
ATOM 695 N N . VAL A 1 92 ? -16.897 -0.707 4.623 1.00 82.88 92 VAL A N 1
ATOM 696 C CA . VAL A 1 92 ? -18.069 0.081 5.031 1.00 82.88 92 VAL A CA 1
ATOM 697 C C . VAL A 1 92 ? -19.027 -0.778 5.850 1.00 82.88 92 VAL A C 1
ATOM 699 O O . VAL A 1 92 ? -19.459 -0.345 6.917 1.00 82.88 92 VAL A O 1
ATOM 702 N N . ARG A 1 93 ? -19.301 -2.020 5.428 1.00 70.62 93 ARG A N 1
ATOM 703 C CA . ARG A 1 93 ? -20.162 -2.946 6.180 1.00 70.62 93 ARG A CA 1
ATOM 704 C C . ARG A 1 93 ? -19.650 -3.182 7.600 1.00 70.62 93 ARG A C 1
ATOM 706 O O . ARG A 1 93 ? -20.447 -3.182 8.533 1.00 70.62 93 ARG A O 1
ATOM 713 N N . GLU A 1 94 ? -18.341 -3.341 7.784 1.00 73.31 94 GLU A N 1
ATOM 714 C CA . GLU A 1 94 ? -17.740 -3.425 9.123 1.00 73.31 94 GLU A CA 1
ATOM 715 C C . GLU A 1 94 ? -17.986 -2.185 9.958 1.00 73.31 94 GLU A C 1
ATOM 717 O O . GLU A 1 94 ? -18.437 -2.301 11.095 1.00 73.31 94 GLU A O 1
ATOM 722 N N . ARG A 1 95 ? -17.718 -1.002 9.397 1.00 69.31 95 ARG A N 1
ATOM 723 C CA . ARG A 1 95 ? -17.915 0.263 10.109 1.00 69.31 95 ARG A CA 1
ATOM 724 C C . ARG A 1 95 ? -19.384 0.473 10.477 1.00 69.31 95 ARG A C 1
ATOM 726 O O . ARG A 1 95 ? -19.671 0.895 11.591 1.00 69.31 95 ARG A O 1
ATOM 733 N N . VAL A 1 96 ? -20.321 0.116 9.597 1.00 75.12 96 VAL A N 1
ATOM 734 C CA . VAL A 1 96 ? -21.768 0.201 9.857 1.00 75.12 96 VAL A CA 1
ATOM 735 C C . VAL A 1 96 ? -22.214 -0.811 10.915 1.00 75.12 96 VAL A C 1
ATOM 737 O O . VAL A 1 96 ? -22.964 -0.447 11.821 1.00 75.12 96 VAL A O 1
ATOM 740 N N . LEU A 1 97 ? -21.758 -2.066 10.844 1.00 69.88 97 LEU A N 1
ATOM 741 C CA . LEU A 1 97 ? -22.059 -3.083 11.859 1.00 69.88 97 LEU A CA 1
ATOM 742 C C . LEU A 1 97 ? -21.502 -2.681 13.224 1.00 69.88 97 LEU A C 1
ATOM 744 O O . LEU A 1 97 ? -22.196 -2.829 14.229 1.00 69.88 97 LEU A O 1
ATOM 748 N N . LEU A 1 98 ? -20.289 -2.132 13.254 1.00 66.06 98 LEU A N 1
ATOM 749 C CA . LEU A 1 98 ? -19.687 -1.605 14.468 1.00 66.06 98 LEU A CA 1
ATOM 750 C C . LEU A 1 98 ? -20.508 -0.427 15.004 1.00 66.06 98 LEU A C 1
ATOM 752 O O . LEU A 1 98 ? -20.927 -0.475 16.152 1.00 66.06 98 LEU A O 1
ATOM 756 N N . ASN A 1 99 ? -20.855 0.559 14.172 1.00 69.88 99 ASN A N 1
ATOM 757 C CA . ASN A 1 99 ? -21.674 1.707 14.581 1.00 69.88 99 ASN A CA 1
ATOM 758 C C . ASN A 1 99 ? -23.052 1.294 15.118 1.00 69.88 99 ASN A 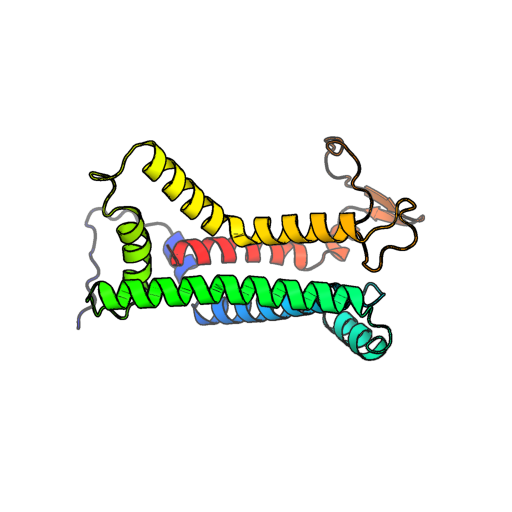C 1
ATOM 760 O O . ASN A 1 99 ? -23.521 1.849 16.111 1.00 69.88 99 ASN A O 1
ATOM 764 N N . ARG A 1 100 ? -23.697 0.290 14.510 1.00 69.94 100 ARG A N 1
ATOM 765 C CA . ARG A 1 100 ? -24.964 -0.264 15.014 1.00 69.94 100 ARG A CA 1
ATOM 766 C C . ARG A 1 100 ? -24.786 -0.962 16.361 1.00 69.94 100 ARG A C 1
ATOM 768 O O . ARG A 1 100 ? -25.609 -0.762 17.249 1.00 69.94 100 ARG A O 1
ATOM 775 N N . ARG A 1 101 ? -23.709 -1.733 16.538 1.00 63.19 101 ARG A N 1
ATOM 776 C CA . ARG A 1 101 ? -23.385 -2.396 17.813 1.00 63.19 101 ARG A CA 1
ATOM 777 C C . ARG A 1 101 ? -23.043 -1.396 18.917 1.00 63.19 101 ARG A C 1
ATOM 779 O O . ARG A 1 101 ? -23.490 -1.576 20.042 1.00 63.19 101 ARG A O 1
ATOM 786 N N . LEU A 1 102 ? -22.329 -0.320 18.589 1.00 62.84 102 LEU A N 1
ATOM 787 C CA . LEU A 1 102 ? -22.026 0.773 19.515 1.00 62.84 102 LEU A CA 1
ATOM 788 C C . LEU A 1 102 ? -23.305 1.490 19.969 1.00 62.84 102 LEU A C 1
ATOM 790 O O . LEU A 1 102 ? -23.498 1.694 21.164 1.00 62.84 102 LEU A O 1
ATOM 794 N N . LYS A 1 103 ? -24.219 1.796 19.036 1.00 69.06 103 LYS A N 1
ATOM 795 C CA . LYS A 1 103 ? -25.503 2.443 19.350 1.00 69.06 103 LYS A CA 1
ATOM 796 C C . LYS A 1 103 ? -26.430 1.539 20.175 1.00 69.06 103 LYS A C 1
ATOM 798 O O . LYS A 1 103 ? -27.080 2.022 21.094 1.00 69.06 103 LYS A O 1
ATOM 803 N N . ALA A 1 104 ? -26.447 0.234 19.894 1.00 66.12 104 ALA A N 1
ATOM 804 C CA . ALA A 1 104 ? -27.191 -0.758 20.675 1.00 66.12 104 ALA A CA 1
ATOM 805 C C . ALA A 1 104 ? -26.595 -1.002 22.076 1.00 66.12 104 ALA A C 1
ATOM 807 O O . ALA A 1 104 ? -27.318 -1.389 22.986 1.00 66.12 104 ALA A O 1
ATOM 808 N N . SER A 1 105 ? -25.293 -0.755 22.263 1.00 60.06 105 SER A N 1
ATOM 809 C CA . SER A 1 105 ? -24.616 -0.890 23.559 1.00 60.06 105 SER A CA 1
ATOM 810 C C . SER A 1 105 ? -24.834 0.308 24.495 1.00 60.06 105 SER A C 1
ATOM 812 O O . SER A 1 105 ? -24.367 0.256 25.631 1.00 60.06 105 SER A O 1
ATOM 814 N N . GLY A 1 106 ? -25.501 1.382 24.050 1.00 56.91 106 GLY A N 1
ATOM 815 C CA . GLY A 1 106 ? -25.919 2.500 24.907 1.00 56.91 106 GLY A CA 1
ATOM 816 C C . GLY A 1 106 ? -24.795 3.283 25.603 1.00 56.91 106 GLY A C 1
ATOM 817 O O . GLY A 1 106 ? -25.084 4.050 26.514 1.00 56.91 106 GLY A O 1
ATOM 818 N N . SER A 1 107 ? -23.527 3.116 25.208 1.00 47.94 107 SER A N 1
ATOM 819 C CA . SER A 1 107 ? -22.386 3.762 25.870 1.00 47.94 107 SER A CA 1
ATOM 820 C C . SER A 1 107 ? -21.828 4.891 25.009 1.00 47.94 107 SER A C 1
ATOM 822 O O . SER A 1 107 ? -21.061 4.678 24.069 1.00 47.94 107 SER A O 1
ATOM 824 N N . GLN A 1 108 ? -22.226 6.113 25.344 1.00 49.66 108 GLN A N 1
ATOM 825 C CA . GLN A 1 108 ? -21.710 7.350 24.776 1.00 49.66 108 GLN A CA 1
ATOM 826 C C . GLN A 1 108 ? -20.304 7.622 25.341 1.00 49.66 108 GLN A C 1
ATOM 828 O O . GLN A 1 108 ? -20.146 8.331 26.325 1.00 49.66 108 GLN A O 1
ATOM 833 N N . ALA A 1 1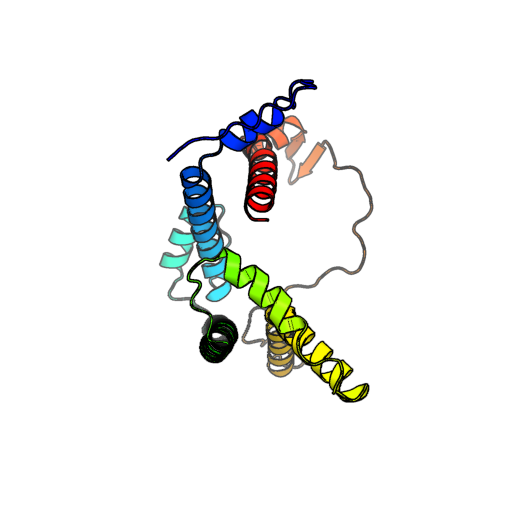09 ? -19.265 7.038 24.746 1.00 44.09 109 ALA A N 1
ATOM 834 C CA . ALA A 1 109 ? -17.883 7.432 25.019 1.00 44.09 109 ALA A CA 1
ATOM 835 C C . ALA A 1 109 ? -17.155 7.645 23.689 1.00 44.09 109 ALA A C 1
ATOM 837 O O . ALA A 1 109 ? -16.613 6.722 23.086 1.00 44.09 109 ALA A O 1
ATOM 838 N N . CYS A 1 110 ? -17.208 8.891 23.213 1.00 52.16 110 CYS A N 1
ATOM 839 C CA . CYS A 1 110 ? -16.623 9.386 21.968 1.00 52.16 110 CYS A CA 1
ATOM 840 C C . CYS A 1 110 ? -15.090 9.520 22.038 1.00 52.16 110 CYS A C 1
ATOM 842 O O . CYS A 1 110 ? -14.540 10.563 21.694 1.00 52.16 110 CYS A O 1
ATOM 844 N N . THR A 1 111 ? -14.383 8.480 22.479 1.00 48.62 111 THR A N 1
ATOM 845 C CA . THR A 1 111 ? -12.917 8.438 22.430 1.00 48.62 111 THR A CA 1
ATOM 846 C C . THR A 1 111 ? -12.460 7.207 21.652 1.00 48.62 111 THR A C 1
ATOM 848 O O . THR A 1 111 ? -12.975 6.105 21.834 1.00 48.62 111 THR A O 1
ATOM 851 N N . TRP A 1 112 ? -11.464 7.375 20.774 1.00 51.75 112 TRP A N 1
ATOM 852 C CA . TRP A 1 112 ? -10.831 6.271 20.033 1.00 51.75 112 TRP A CA 1
ATOM 853 C C . TRP A 1 112 ? -10.275 5.171 20.961 1.00 51.75 112 TRP A C 1
ATOM 855 O O . TRP A 1 112 ? -10.215 4.009 20.570 1.00 51.75 112 TRP A O 1
ATOM 865 N N . SER A 1 113 ? -9.985 5.519 22.219 1.00 46.53 113 SER A N 1
ATOM 866 C CA . SER A 1 113 ? -9.586 4.604 23.298 1.00 46.53 113 SER A CA 1
ATOM 867 C C . SER A 1 113 ? -10.721 3.683 23.795 1.00 46.53 113 SER A C 1
ATOM 869 O O . SER A 1 113 ? -10.474 2.551 24.206 1.00 46.53 113 SER A O 1
ATOM 871 N N . ALA A 1 114 ? -11.990 4.101 23.707 1.00 50.94 114 ALA A N 1
ATOM 872 C CA . ALA A 1 114 ? -13.126 3.221 23.995 1.00 50.94 114 ALA A CA 1
ATOM 873 C C . ALA A 1 114 ? -13.381 2.223 22.851 1.00 50.94 114 ALA A C 1
ATOM 875 O O . ALA A 1 114 ? -13.876 1.121 23.078 1.00 50.94 114 ALA A O 1
ATOM 876 N N . LEU A 1 115 ? -13.009 2.580 21.618 1.00 48.94 115 LEU A N 1
ATOM 877 C CA . LEU A 1 115 ? -13.225 1.758 20.427 1.00 48.94 115 LEU A CA 1
ATOM 878 C C . LEU A 1 115 ? -12.330 0.506 20.406 1.00 48.94 115 LEU A C 1
ATOM 880 O O . LEU A 1 115 ? -12.787 -0.565 20.003 1.00 48.94 115 LEU A O 1
ATOM 884 N N . THR A 1 116 ? -11.083 0.620 20.876 1.00 55.00 116 THR A N 1
ATOM 885 C CA . THR A 1 116 ? -10.172 -0.521 21.070 1.00 55.00 116 THR A CA 1
ATOM 886 C C . THR A 1 116 ? -10.695 -1.451 22.163 1.00 55.00 116 THR A C 1
ATOM 888 O O . THR A 1 116 ? -10.889 -2.638 21.910 1.00 55.00 116 THR A O 1
ATOM 891 N N . LYS A 1 117 ? -11.102 -0.906 23.318 1.00 50.16 117 LYS A N 1
ATOM 892 C CA . LYS A 1 117 ? -11.712 -1.698 24.403 1.00 50.16 117 LYS A CA 1
ATOM 893 C C . LYS A 1 117 ? -13.033 -2.366 24.019 1.00 50.16 117 LYS A C 1
ATOM 895 O O . LYS A 1 117 ? -13.338 -3.446 24.516 1.00 50.16 117 LYS A O 1
ATOM 900 N N . LEU A 1 118 ? -13.818 -1.768 23.124 1.00 45.59 118 LEU A N 1
ATOM 901 C CA . LEU A 1 118 ? -15.066 -2.365 22.639 1.00 45.59 118 LEU A CA 1
ATOM 902 C C . LEU A 1 118 ? -14.838 -3.442 21.570 1.00 45.59 118 LEU A C 1
ATOM 904 O O . LEU A 1 118 ? -15.644 -4.370 21.479 1.00 45.59 118 LEU A O 1
ATOM 908 N N . LYS A 1 119 ? -13.737 -3.382 20.806 1.00 51.16 119 LYS A N 1
ATOM 909 C CA . LYS A 1 119 ? -13.308 -4.485 19.928 1.00 51.16 119 LYS A CA 1
ATOM 910 C C . LYS A 1 119 ? -12.911 -5.719 20.749 1.00 51.16 119 LYS A C 1
ATOM 912 O O . LYS A 1 119 ? -13.320 -6.832 20.406 1.00 51.16 119 LYS A O 1
ATOM 917 N N . ASP A 1 120 ? -12.236 -5.501 21.874 1.00 48.28 120 ASP A N 1
ATOM 918 C CA . ASP A 1 120 ? -11.866 -6.564 22.812 1.00 48.28 120 ASP A CA 1
ATOM 919 C C . ASP A 1 120 ? -13.087 -7.087 23.594 1.00 48.28 120 ASP A C 1
ATOM 921 O O . ASP A 1 120 ? -13.262 -8.295 23.752 1.00 48.28 120 ASP A O 1
ATOM 925 N N . PHE A 1 121 ? -14.019 -6.209 23.985 1.00 44.41 121 PHE A N 1
ATOM 926 C CA . PHE A 1 121 ? -15.239 -6.586 24.714 1.00 44.41 121 PHE A CA 1
ATOM 927 C C . PHE A 1 121 ? -16.295 -7.304 23.847 1.00 44.41 121 PHE A C 1
ATOM 929 O O . PHE A 1 121 ? -16.946 -8.247 24.301 1.00 44.41 121 PHE A O 1
ATOM 936 N N . SER A 1 122 ? -16.462 -6.914 22.576 1.00 50.72 122 SER A N 1
ATOM 937 C CA . SER A 1 122 ? -17.421 -7.528 21.633 1.00 50.72 122 SER A CA 1
ATOM 938 C C . SER A 1 122 ? -17.017 -8.953 21.221 1.00 50.72 122 SER A C 1
ATOM 940 O O . SER A 1 122 ? -17.874 -9.775 20.895 1.00 50.72 122 SER A O 1
ATOM 942 N N . THR A 1 123 ? -15.725 -9.281 21.293 1.00 48.44 123 THR A N 1
ATOM 943 C CA . THR A 1 123 ? -15.218 -10.645 21.063 1.00 48.44 123 THR A CA 1
ATOM 944 C C . THR A 1 123 ? -15.593 -11.602 22.214 1.00 48.44 123 THR A C 1
ATOM 946 O O . THR A 1 123 ? -15.652 -12.817 22.011 1.00 48.44 123 THR A O 1
ATOM 949 N N . GLY A 1 124 ? -15.936 -11.076 23.401 1.00 46.44 124 GLY A N 1
ATOM 950 C CA . GLY A 1 124 ? -16.111 -11.857 24.631 1.00 46.44 124 GLY A CA 1
ATOM 951 C C . GLY A 1 124 ? -17.541 -12.120 25.124 1.00 46.44 124 GLY A C 1
ATOM 952 O O . GLY A 1 124 ? -17.725 -13.037 25.926 1.00 46.44 124 GLY A O 1
ATOM 953 N N . ARG A 1 125 ? -18.583 -11.388 24.694 1.00 52.88 125 ARG A N 1
ATOM 954 C CA . ARG A 1 125 ? -19.923 -11.556 25.301 1.00 52.88 125 ARG A CA 1
ATOM 955 C C . ARG A 1 125 ? -20.782 -12.592 24.564 1.00 52.88 125 ARG A C 1
ATOM 957 O O . ARG A 1 125 ? -21.145 -12.414 23.406 1.00 52.88 125 ARG A O 1
ATOM 964 N N . ASN A 1 126 ? -21.118 -13.652 25.305 1.00 50.16 126 ASN A N 1
ATOM 965 C CA . ASN A 1 126 ? -21.962 -14.814 24.985 1.00 50.16 126 ASN A CA 1
ATOM 966 C C . ASN A 1 126 ? -21.221 -16.010 24.355 1.00 50.16 126 ASN A C 1
ATOM 968 O O . ASN A 1 126 ? -21.568 -16.464 23.270 1.00 50.16 126 ASN A O 1
ATOM 972 N N . ASN A 1 127 ? -20.201 -16.549 25.034 1.00 48.69 127 ASN A N 1
ATOM 973 C CA . ASN A 1 127 ? -19.656 -17.895 24.759 1.00 48.69 127 ASN A CA 1
ATOM 974 C C . ASN A 1 127 ? -20.207 -18.983 25.694 1.00 48.69 127 ASN A C 1
ATOM 976 O O . ASN A 1 127 ? -20.090 -20.166 25.386 1.00 48.69 127 ASN A O 1
ATOM 980 N N . SER A 1 128 ? -20.847 -18.603 26.801 1.00 55.56 128 SER A N 1
ATOM 981 C CA . SER A 1 128 ? -21.402 -19.537 27.788 1.00 55.56 128 SER A CA 1
ATOM 982 C C . SER A 1 128 ? -22.716 -20.203 27.356 1.00 55.56 128 SER A C 1
ATOM 984 O O . SER A 1 128 ? -23.122 -21.177 27.973 1.00 55.56 128 SER A O 1
ATOM 986 N N . GLN A 1 129 ? -23.364 -19.709 26.295 1.00 57.56 129 GLN A N 1
ATOM 987 C CA . GLN A 1 129 ? -24.703 -20.137 25.854 1.00 57.56 129 GLN A CA 1
ATOM 988 C C . GLN A 1 129 ? -24.726 -20.843 24.477 1.00 57.56 129 GLN A C 1
ATOM 990 O O . GLN A 1 129 ? -25.784 -21.268 24.033 1.00 57.56 129 GLN A O 1
ATOM 995 N N . LEU A 1 130 ? -23.594 -20.979 23.767 1.00 64.00 130 LEU A N 1
ATOM 996 C CA . LEU A 1 130 ? -23.560 -21.542 22.402 1.00 64.00 130 LEU A CA 1
ATOM 997 C C . LEU A 1 130 ? -23.047 -22.990 22.362 1.00 64.00 130 LEU A C 1
ATOM 999 O O . LEU A 1 130 ? -22.106 -23.340 23.081 1.00 64.00 130 LEU A O 1
ATOM 1003 N N . SER A 1 131 ? -23.599 -23.814 21.463 1.00 73.44 131 SER A N 1
ATOM 1004 C CA . SER A 1 131 ? -23.095 -25.170 21.194 1.00 73.44 131 SER A CA 1
ATOM 1005 C C . SER A 1 131 ? -21.649 -25.137 20.662 1.00 73.44 131 SER A C 1
ATOM 1007 O O . SER A 1 131 ? -21.253 -24.146 20.039 1.00 73.44 131 SER A O 1
ATOM 1009 N N . PRO A 1 132 ? -20.836 -26.191 20.877 1.00 76.31 132 PRO A N 1
ATOM 1010 C CA . PRO A 1 132 ? -19.449 -26.239 20.401 1.00 76.31 132 PRO A CA 1
ATOM 1011 C C . PRO A 1 132 ? -19.319 -25.977 18.891 1.00 76.31 132 PRO A C 1
ATOM 1013 O O . PRO A 1 132 ? -18.446 -25.219 18.470 1.00 76.31 132 PRO A O 1
ATOM 1016 N N . GLY A 1 133 ? -20.243 -26.516 18.086 1.00 77.56 133 GLY A N 1
ATOM 1017 C CA . GLY A 1 133 ? -20.277 -26.296 16.636 1.00 77.56 133 GLY A CA 1
ATOM 1018 C C . GLY A 1 133 ? -20.578 -24.846 16.247 1.00 77.56 133 GLY A C 1
ATOM 1019 O O . GLY A 1 133 ? -19.947 -24.299 15.345 1.00 77.56 133 GLY A O 1
ATOM 1020 N N . LEU A 1 134 ? -21.476 -24.171 16.973 1.00 74.12 134 LEU A N 1
ATOM 1021 C CA . LEU A 1 134 ? -21.800 -22.767 16.708 1.00 74.12 134 LEU A CA 1
ATOM 1022 C C . LEU A 1 134 ? -20.679 -21.817 17.167 1.00 74.12 134 LEU A C 1
ATOM 1024 O O . LEU A 1 134 ? -20.473 -20.769 16.554 1.00 74.12 134 LEU A O 1
ATOM 1028 N N . ARG A 1 135 ? -19.910 -22.192 18.202 1.00 71.25 135 ARG A N 1
ATOM 1029 C CA . ARG A 1 135 ? -18.679 -21.479 18.594 1.00 71.25 135 ARG A CA 1
ATOM 1030 C C . ARG A 1 135 ? -17.626 -21.561 17.494 1.00 71.25 135 ARG A C 1
ATOM 1032 O O . ARG A 1 135 ? -17.070 -20.531 17.128 1.00 71.25 135 ARG A O 1
ATOM 1039 N N . LEU A 1 136 ? -17.406 -22.752 16.933 1.00 77.69 136 LEU A N 1
ATOM 1040 C CA . LEU A 1 136 ? -16.471 -22.957 15.825 1.00 77.69 136 LEU A CA 1
ATOM 1041 C C . LEU A 1 136 ? -16.877 -22.137 14.593 1.00 77.69 136 LEU A C 1
ATOM 1043 O O . LEU A 1 136 ? -16.057 -21.406 14.044 1.00 77.69 136 LEU A O 1
ATOM 1047 N N . PHE A 1 137 ? -18.158 -22.178 14.221 1.00 76.88 137 PHE A N 1
ATOM 1048 C CA . PHE A 1 137 ? -18.698 -21.385 13.115 1.00 76.88 137 PHE A CA 1
ATOM 1049 C C . PHE A 1 137 ? -18.523 -19.874 13.334 1.00 76.88 137 PHE A C 1
ATOM 1051 O O . PHE A 1 137 ? -18.177 -19.134 12.414 1.00 76.88 137 PHE A O 1
ATOM 1058 N N . ARG A 1 138 ? -18.701 -19.396 14.571 1.00 70.50 138 ARG A N 1
ATOM 1059 C CA . ARG A 1 138 ? -18.507 -17.980 14.904 1.00 70.50 138 ARG A CA 1
ATOM 1060 C C . ARG A 1 138 ? -17.041 -17.560 14.829 1.00 70.50 138 ARG A C 1
ATOM 1062 O O . ARG A 1 138 ? -16.753 -16.488 14.300 1.00 70.50 138 ARG A O 1
ATOM 1069 N N . THR A 1 139 ? -16.128 -18.390 15.327 1.00 72.88 139 THR A N 1
ATOM 1070 C CA . THR A 1 139 ? -14.680 -18.171 15.194 1.00 72.88 139 THR A CA 1
ATOM 1071 C C . THR A 1 139 ? -14.265 -18.179 13.725 1.00 72.88 139 THR A C 1
ATOM 1073 O O . THR A 1 139 ? -13.492 -17.321 13.312 1.00 72.88 139 THR A O 1
ATOM 1076 N N . PHE A 1 140 ? -14.847 -19.063 12.912 1.00 76.50 140 PHE A N 1
ATOM 1077 C CA . PHE A 1 140 ? -14.634 -19.099 11.468 1.00 76.50 140 PHE A CA 1
ATOM 1078 C C . PHE A 1 140 ? -15.111 -17.812 10.779 1.00 76.50 140 PHE A C 1
ATOM 1080 O O . PHE A 1 140 ? -14.365 -17.230 10.002 1.00 76.50 140 PHE A O 1
ATOM 1087 N N . ILE A 1 141 ? -16.296 -17.290 11.116 1.00 71.81 141 ILE A N 1
ATOM 1088 C CA . ILE A 1 141 ? -16.790 -16.003 10.584 1.00 71.81 141 ILE A CA 1
ATOM 1089 C C . ILE A 1 141 ? -15.907 -14.822 11.020 1.00 71.81 141 ILE A C 1
ATOM 1091 O O . ILE A 1 141 ? -15.705 -13.875 10.252 1.00 71.81 141 ILE A O 1
ATOM 1095 N N . TRP A 1 142 ? -15.384 -14.854 12.247 1.00 71.25 142 TRP A N 1
ATOM 1096 C CA . TRP A 1 142 ? -14.453 -13.841 12.746 1.00 71.25 142 TRP A CA 1
ATOM 1097 C C . TRP A 1 142 ? -13.110 -13.900 12.006 1.00 71.25 142 TRP A C 1
ATOM 1099 O O . TRP A 1 142 ? -12.619 -12.866 11.557 1.00 71.25 142 TRP A O 1
ATOM 1109 N N . LEU A 1 143 ? -12.578 -15.103 11.781 1.00 71.88 143 LEU A N 1
ATOM 1110 C CA . LEU A 1 143 ? -11.346 -15.337 11.027 1.00 71.88 143 LEU A CA 1
ATOM 1111 C C . LEU A 1 143 ? -11.507 -14.962 9.545 1.00 71.88 143 LEU A C 1
ATOM 1113 O O . LEU A 1 143 ? -10.655 -14.275 8.987 1.00 71.88 143 LEU A O 1
ATOM 1117 N N . LEU A 1 144 ? -12.647 -15.292 8.934 1.00 70.50 144 LEU A N 1
ATOM 1118 C CA . LEU A 1 144 ? -12.996 -14.890 7.568 1.00 70.50 144 LEU A CA 1
ATOM 1119 C C . LEU A 1 144 ? -13.135 -13.363 7.439 1.00 70.50 144 LEU A C 1
ATOM 1121 O O . LEU A 1 144 ? -12.792 -12.781 6.413 1.00 70.50 144 LEU A O 1
ATOM 1125 N N . SER A 1 145 ? -13.587 -12.691 8.503 1.00 66.62 145 SER A N 1
ATOM 1126 C CA . SER A 1 145 ? -13.623 -11.225 8.580 1.00 66.62 145 SER A CA 1
ATOM 1127 C C . SER A 1 145 ? -12.252 -10.594 8.824 1.00 66.62 145 SER A C 1
ATOM 1129 O O . SER A 1 145 ? -12.085 -9.421 8.510 1.00 66.62 145 SER A O 1
ATOM 1131 N N . LEU A 1 146 ? -11.277 -11.334 9.351 1.00 69.69 146 LEU A N 1
ATOM 1132 C CA . LEU A 1 146 ? -9.890 -10.883 9.465 1.00 69.69 146 LEU A CA 1
ATOM 1133 C C . LEU A 1 146 ? -9.142 -11.046 8.125 1.00 69.69 146 LEU A C 1
ATOM 1135 O O . LEU A 1 146 ? -8.336 -10.194 7.762 1.00 69.69 146 LEU A O 1
ATOM 1139 N N . ALA A 1 147 ? -9.478 -12.078 7.341 1.00 79.94 147 ALA A N 1
ATOM 1140 C CA . ALA A 1 147 ? -8.816 -12.462 6.087 1.00 79.94 147 ALA A CA 1
ATOM 1141 C C . ALA A 1 147 ? -9.385 -11.803 4.807 1.00 79.94 147 ALA A C 1
ATOM 1143 O O . ALA A 1 147 ? -9.263 -12.339 3.708 1.00 79.94 147 ALA A O 1
ATOM 1144 N N . ARG A 1 148 ? -10.016 -10.630 4.909 1.00 78.50 148 ARG A N 1
ATOM 1145 C CA . ARG A 1 148 ? -10.776 -10.006 3.800 1.00 78.50 148 ARG A CA 1
ATOM 1146 C C . ARG A 1 148 ? -9.961 -9.747 2.543 1.00 78.50 148 ARG A C 1
ATOM 1148 O O . ARG A 1 148 ? -10.438 -10.012 1.447 1.00 78.50 148 ARG A O 1
ATOM 1155 N N . ASN A 1 149 ? -8.740 -9.248 2.713 1.00 85.19 149 ASN A N 1
ATOM 1156 C CA . ASN A 1 149 ? -7.838 -8.986 1.594 1.00 85.19 149 ASN A CA 1
ATOM 1157 C C . ASN A 1 149 ? -7.467 -10.295 0.880 1.00 85.19 149 ASN A C 1
ATOM 1159 O O . ASN A 1 149 ? -7.458 -10.336 -0.344 1.00 85.19 149 ASN A O 1
ATOM 1163 N N . 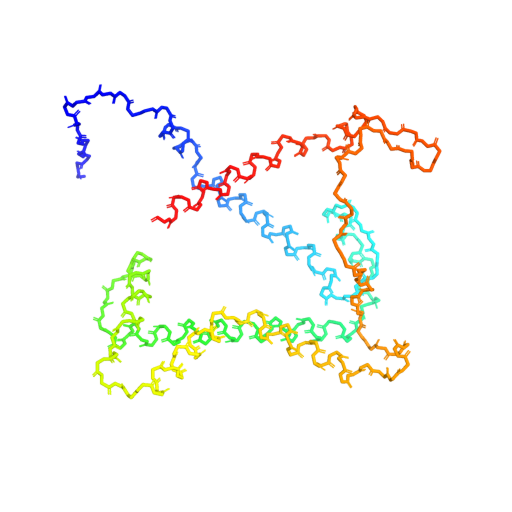ALA A 1 150 ? -7.248 -11.378 1.635 1.00 87.12 150 ALA A N 1
ATOM 1164 C CA . ALA A 1 150 ? -6.959 -12.695 1.072 1.00 87.12 150 ALA A CA 1
ATOM 1165 C C . ALA A 1 150 ? -8.164 -13.271 0.311 1.00 87.12 150 ALA A C 1
ATOM 1167 O O . ALA A 1 150 ? -7.995 -13.836 -0.763 1.00 87.12 150 ALA A O 1
ATOM 1168 N N . LEU A 1 151 ? -9.387 -13.070 0.812 1.00 85.88 151 LEU A N 1
ATOM 1169 C CA . LEU A 1 151 ? -10.604 -13.508 0.124 1.00 85.88 151 LEU A CA 1
ATOM 1170 C C . LEU A 1 151 ? -10.771 -12.826 -1.242 1.00 85.88 151 LEU A C 1
ATOM 1172 O O . LEU A 1 151 ? -11.108 -13.492 -2.217 1.00 85.88 151 LEU A O 1
ATOM 1176 N N . VAL A 1 152 ? -10.497 -11.521 -1.331 1.00 87.94 152 VAL A N 1
ATOM 1177 C CA . VAL A 1 152 ? -10.552 -10.792 -2.610 1.00 87.94 152 VAL A CA 1
ATOM 1178 C C . VAL A 1 152 ? -9.495 -11.302 -3.588 1.00 87.94 152 VAL A C 1
ATOM 1180 O O . VAL A 1 152 ? -9.803 -11.477 -4.764 1.00 87.94 152 VAL A O 1
ATOM 1183 N N . ILE A 1 153 ? -8.287 -11.610 -3.107 1.00 89.38 153 ILE A N 1
ATOM 1184 C CA . ILE A 1 153 ? -7.219 -12.189 -3.935 1.00 89.38 153 ILE A CA 1
ATOM 1185 C C . ILE A 1 153 ? -7.636 -13.556 -4.486 1.00 89.38 153 ILE A C 1
ATOM 1187 O O . ILE A 1 153 ? -7.525 -13.777 -5.685 1.00 89.38 153 ILE A O 1
ATOM 1191 N N . ILE A 1 154 ? -8.172 -14.451 -3.649 1.00 90.31 154 ILE A N 1
ATOM 1192 C CA . ILE A 1 154 ? -8.610 -15.789 -4.082 1.00 90.31 154 ILE A CA 1
ATOM 1193 C C . ILE A 1 154 ? -9.700 -15.689 -5.155 1.00 90.31 154 ILE A C 1
ATOM 1195 O O . ILE A 1 154 ? -9.625 -16.380 -6.167 1.00 90.31 154 ILE A O 1
ATOM 1199 N N . ILE A 1 155 ? -10.685 -14.804 -4.974 1.00 89.38 155 ILE A N 1
ATOM 1200 C CA . ILE A 1 155 ? -11.728 -14.569 -5.984 1.00 89.38 155 ILE A CA 1
ATOM 1201 C C . ILE A 1 155 ? -11.112 -14.036 -7.283 1.00 89.38 155 ILE A C 1
ATOM 1203 O O . ILE A 1 155 ? -11.485 -14.495 -8.358 1.00 89.38 155 ILE A O 1
ATOM 1207 N N . GLY A 1 156 ? -10.158 -13.106 -7.192 1.00 88.56 156 GLY A N 1
ATOM 1208 C CA . GLY A 1 156 ? -9.432 -12.585 -8.350 1.00 88.56 156 GLY A CA 1
ATOM 1209 C C . GLY A 1 156 ? -8.668 -13.671 -9.109 1.00 88.56 156 GLY A C 1
ATOM 1210 O O . GLY A 1 156 ? -8.744 -13.714 -10.331 1.00 88.56 156 GLY A O 1
ATOM 1211 N N . ILE A 1 157 ? -8.008 -14.588 -8.395 1.00 89.12 157 ILE A N 1
ATOM 1212 C CA . ILE A 1 157 ? -7.293 -15.731 -8.983 1.00 89.12 157 ILE A CA 1
ATOM 1213 C C . ILE A 1 157 ? -8.267 -16.663 -9.706 1.00 89.12 157 ILE A C 1
ATOM 1215 O O . ILE A 1 157 ? -8.012 -17.047 -10.842 1.00 89.12 157 ILE A O 1
ATOM 1219 N N . VAL A 1 158 ? -9.399 -17.001 -9.081 1.00 89.75 158 VAL A N 1
ATOM 1220 C CA . VAL A 1 158 ? -10.418 -17.860 -9.704 1.00 89.75 158 VAL A CA 1
ATOM 1221 C C . VAL A 1 158 ? -11.003 -17.193 -10.949 1.00 89.75 158 VAL A C 1
ATOM 1223 O O . VAL A 1 158 ? -11.105 -17.841 -11.985 1.00 89.75 158 VAL A O 1
ATOM 1226 N N . LEU A 1 159 ? -11.334 -15.899 -10.883 1.00 87.06 159 LEU A N 1
ATOM 1227 C CA . LEU A 1 159 ? -11.828 -15.142 -12.036 1.00 87.06 159 LEU A CA 1
ATOM 1228 C C . LEU A 1 159 ? -10.802 -15.108 -13.172 1.00 87.06 159 LEU A C 1
ATOM 1230 O O . LEU A 1 159 ? -11.161 -15.375 -14.317 1.00 87.06 159 LEU A O 1
ATOM 1234 N N . ALA A 1 160 ? -9.536 -14.832 -12.854 1.00 85.94 160 ALA A N 1
ATOM 1235 C CA . ALA A 1 160 ? -8.450 -14.843 -13.824 1.00 85.94 160 ALA A CA 1
ATOM 1236 C C . ALA A 1 160 ? -8.285 -16.228 -14.464 1.00 85.94 160 ALA A C 1
ATOM 1238 O O . ALA A 1 160 ? -8.168 -16.311 -15.681 1.00 85.94 160 ALA A O 1
ATOM 1239 N N . TYR A 1 161 ? -8.359 -17.307 -13.678 1.00 85.38 161 TYR A N 1
ATOM 1240 C CA . TYR A 1 161 ? -8.288 -18.680 -14.180 1.00 85.38 161 TYR A CA 1
ATOM 1241 C C . TYR A 1 161 ? -9.453 -19.014 -15.120 1.00 85.38 161 TYR A C 1
ATOM 1243 O O . TYR A 1 161 ? -9.229 -19.525 -16.206 1.00 85.38 161 TYR A O 1
ATOM 1251 N N . THR A 1 162 ? -10.692 -18.667 -14.752 1.00 86.31 162 THR A N 1
ATOM 1252 C CA . THR A 1 162 ? -11.875 -18.954 -15.589 1.00 86.31 162 THR A CA 1
ATOM 1253 C C . THR A 1 162 ? -11.941 -18.143 -16.883 1.00 86.31 162 THR A C 1
ATOM 1255 O O . THR A 1 162 ? -12.624 -18.550 -17.816 1.00 86.31 162 THR A O 1
ATOM 1258 N N . LEU A 1 163 ? -11.292 -16.975 -16.923 1.00 82.62 163 LEU A N 1
ATOM 1259 C CA . LEU A 1 163 ? -11.277 -16.073 -18.080 1.00 82.62 163 LEU A CA 1
ATOM 1260 C C . LEU A 1 163 ? -10.012 -16.222 -18.935 1.00 82.62 163 LEU A C 1
ATOM 1262 O O . LEU A 1 163 ? -9.917 -15.586 -19.983 1.00 82.62 163 LEU A O 1
ATOM 1266 N N . SER A 1 164 ? -9.047 -17.025 -18.487 1.00 79.44 164 SER A N 1
ATOM 1267 C CA . SER A 1 164 ? -7.867 -17.374 -19.272 1.00 79.44 164 SER A CA 1
ATOM 1268 C C . SER A 1 164 ? -8.201 -18.587 -20.136 1.00 79.44 164 SER A C 1
ATOM 1270 O O . SER A 1 164 ? -8.624 -19.617 -19.620 1.00 79.44 164 SER A O 1
ATOM 1272 N N . ASP A 1 165 ? -8.045 -18.446 -21.450 1.00 76.19 165 ASP A N 1
ATOM 1273 C CA . ASP A 1 165 ? -8.242 -19.541 -22.405 1.00 76.19 165 ASP A CA 1
ATOM 1274 C C . ASP A 1 165 ? -7.126 -20.599 -22.267 1.00 76.19 165 ASP A C 1
ATOM 1276 O O . ASP A 1 165 ? -6.028 -20.277 -21.803 1.00 76.19 165 ASP A O 1
ATOM 1280 N N . GLU A 1 166 ? -7.379 -21.845 -22.684 1.00 61.56 166 GLU A N 1
ATOM 1281 C CA . GLU A 1 166 ? -6.509 -23.017 -22.432 1.00 61.56 166 GLU A CA 1
ATOM 1282 C C . GLU A 1 166 ? -5.067 -22.859 -22.962 1.00 61.56 166 GLU A C 1
ATOM 1284 O O . GLU A 1 166 ? -4.149 -23.514 -22.472 1.00 61.56 166 GLU A O 1
ATOM 1289 N N . ASN A 1 167 ? -4.844 -21.942 -23.909 1.00 59.56 167 ASN A N 1
ATOM 1290 C CA . ASN A 1 167 ? -3.529 -21.653 -24.489 1.00 59.56 167 ASN A CA 1
ATOM 1291 C C . ASN A 1 167 ? -2.762 -20.517 -23.785 1.00 59.56 167 ASN A C 1
ATOM 1293 O O . ASN A 1 167 ? -1.632 -20.226 -24.164 1.00 59.56 167 ASN A O 1
ATOM 1297 N N . GLY A 1 168 ? -3.356 -19.823 -22.805 1.00 61.00 168 GLY A N 1
ATOM 1298 C 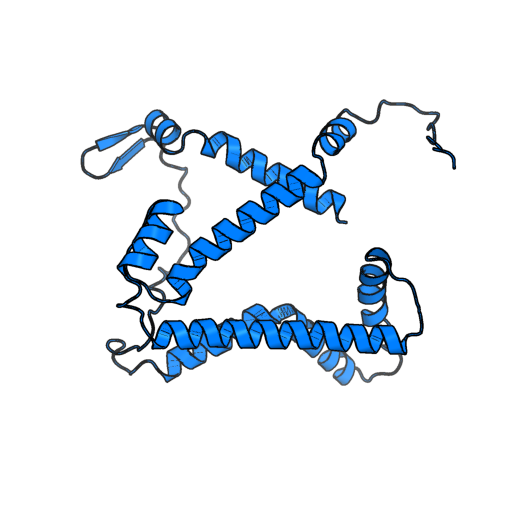CA . GLY A 1 168 ? -2.721 -18.722 -22.063 1.00 61.00 168 GLY A CA 1
ATOM 1299 C C . GLY A 1 168 ? -2.381 -17.460 -22.879 1.00 61.00 168 GLY A C 1
ATOM 1300 O O . GLY A 1 168 ? -2.003 -16.447 -22.295 1.00 61.00 168 GLY A O 1
ATOM 1301 N N . GLU A 1 169 ? -2.542 -17.479 -24.206 1.00 58.41 169 GLU A N 1
ATOM 1302 C CA . GLU A 1 169 ? -2.172 -16.369 -25.101 1.00 58.41 169 GLU A CA 1
ATOM 1303 C C . GLU A 1 169 ? -3.182 -15.210 -25.106 1.00 58.41 169 GLU A C 1
ATOM 1305 O O . GLU A 1 169 ? -2.797 -14.063 -25.323 1.00 58.41 169 GLU A O 1
ATOM 1310 N N . ASN A 1 170 ? -4.463 -15.478 -24.827 1.00 61.25 170 ASN A N 1
ATOM 1311 C CA . ASN A 1 170 ? -5.547 -14.488 -24.897 1.00 61.25 170 ASN A CA 1
ATOM 1312 C C . ASN A 1 170 ? -6.143 -14.167 -23.519 1.00 61.25 170 ASN A C 1
ATOM 1314 O O . ASN A 1 170 ? -7.361 -14.073 -23.368 1.00 61.25 170 ASN A O 1
ATOM 1318 N N . ALA A 1 171 ? -5.308 -14.007 -22.491 1.00 65.75 171 ALA A N 1
ATOM 1319 C CA . ALA A 1 171 ? -5.798 -13.495 -21.216 1.00 65.75 171 ALA A CA 1
ATOM 1320 C C . ALA A 1 171 ? -6.141 -11.996 -21.371 1.00 65.75 171 ALA A C 1
ATOM 1322 O O . ALA A 1 171 ? -5.273 -11.205 -21.748 1.00 65.75 171 ALA A O 1
ATOM 1323 N N . PRO A 1 172 ? -7.379 -11.560 -21.068 1.00 73.12 172 PRO A N 1
ATOM 1324 C CA . PRO A 1 172 ? -7.750 -10.146 -21.142 1.00 73.12 172 PRO A CA 1
ATOM 1325 C C . PRO A 1 172 ? -7.039 -9.296 -20.079 1.00 73.12 172 PRO A C 1
ATOM 1327 O O . PRO A 1 172 ? -7.101 -8.069 -20.158 1.00 73.12 172 PRO A O 1
ATOM 1330 N N . PHE A 1 173 ? -6.379 -9.941 -19.109 1.00 78.44 173 PHE A N 1
ATOM 1331 C CA . PHE A 1 173 ? -5.662 -9.299 -18.018 1.00 78.44 173 PHE A CA 1
ATOM 1332 C C . PHE A 1 173 ? -4.176 -9.622 -18.031 1.00 78.44 173 PHE A C 1
ATOM 1334 O O . PHE A 1 173 ? -3.767 -10.725 -18.403 1.00 78.44 173 PHE A O 1
ATOM 1341 N N . ARG A 1 174 ? -3.362 -8.696 -17.528 1.00 76.25 174 ARG A N 1
ATOM 1342 C CA . ARG A 1 174 ? -1.935 -8.950 -17.339 1.00 76.25 174 ARG A CA 1
ATOM 1343 C C . ARG A 1 174 ? -1.701 -9.865 -16.134 1.00 76.25 174 ARG A C 1
ATOM 1345 O O . ARG A 1 174 ? -1.778 -9.438 -14.982 1.00 76.25 174 ARG A O 1
ATOM 1352 N N . LEU A 1 175 ? -1.375 -11.125 -16.406 1.00 81.00 175 LEU A N 1
ATOM 1353 C CA . LEU A 1 175 ? -1.048 -12.108 -15.374 1.00 81.00 175 LEU A CA 1
ATOM 1354 C C . LEU A 1 175 ? 0.339 -11.851 -14.766 1.00 81.00 175 LEU A C 1
ATOM 1356 O O . LEU A 1 175 ? 1.246 -11.308 -15.406 1.00 81.00 175 LEU A O 1
ATOM 1360 N N . THR A 1 176 ? 0.505 -12.245 -13.503 1.00 80.94 176 THR A N 1
ATOM 1361 C CA . THR A 1 176 ? 1.820 -12.297 -12.856 1.00 80.94 176 THR A CA 1
ATOM 1362 C C . THR A 1 176 ? 2.685 -13.322 -13.583 1.00 80.94 176 THR A C 1
ATOM 1364 O O . THR A 1 176 ? 2.220 -14.432 -13.824 1.00 80.94 176 THR A O 1
ATOM 1367 N N . GLY A 1 177 ? 3.917 -12.952 -13.944 1.00 80.06 177 GLY A N 1
ATOM 1368 C CA . GLY A 1 177 ? 4.841 -13.865 -14.625 1.00 80.06 177 GLY A CA 1
ATOM 1369 C C . GLY A 1 177 ? 5.221 -15.079 -13.772 1.00 80.06 177 GLY A C 1
ATOM 1370 O O . GLY A 1 177 ? 4.913 -15.128 -12.579 1.00 80.06 177 GLY A O 1
ATOM 1371 N N . ASP A 1 178 ? 5.919 -16.035 -14.385 1.00 80.75 178 ASP A N 1
ATOM 1372 C CA . ASP A 1 178 ? 6.313 -17.277 -13.719 1.00 80.75 178 ASP A CA 1
ATOM 1373 C C . ASP A 1 178 ? 7.155 -17.032 -12.465 1.00 80.75 178 ASP A C 1
ATOM 1375 O O . ASP A 1 178 ? 8.182 -16.341 -12.477 1.00 80.75 178 ASP A O 1
ATOM 1379 N N . VAL A 1 179 ? 6.724 -17.655 -11.372 1.00 82.88 179 VAL A N 1
ATOM 1380 C CA . VAL A 1 179 ? 7.441 -17.656 -10.100 1.00 82.88 179 VAL A CA 1
ATOM 1381 C C . VAL A 1 179 ? 8.319 -18.900 -10.068 1.00 82.88 179 VAL A C 1
ATOM 1383 O O . VAL A 1 179 ? 7.815 -20.019 -10.045 1.00 82.88 179 VAL A O 1
ATOM 1386 N N . ARG A 1 180 ? 9.644 -18.712 -10.072 1.00 81.56 180 ARG A N 1
ATOM 1387 C CA . ARG A 1 180 ? 10.603 -19.823 -9.977 1.00 81.56 180 ARG A CA 1
ATOM 1388 C C . ARG A 1 180 ? 10.412 -20.571 -8.659 1.00 81.56 180 ARG A C 1
ATOM 1390 O O . ARG A 1 180 ? 10.359 -19.951 -7.598 1.00 81.56 180 ARG A O 1
ATOM 1397 N N . GLU A 1 181 ? 10.337 -21.894 -8.738 1.00 86.56 181 GLU A N 1
ATOM 1398 C CA . GLU A 1 181 ? 10.190 -22.756 -7.569 1.00 86.56 181 GLU A CA 1
ATOM 1399 C C . GLU A 1 181 ? 11.496 -22.830 -6.764 1.00 86.56 181 GLU A C 1
ATOM 1401 O O . GLU A 1 181 ? 12.590 -22.920 -7.324 1.00 86.56 181 GLU A O 1
ATOM 1406 N N . GLY A 1 182 ? 11.374 -22.832 -5.435 1.00 88.19 182 GLY A N 1
ATOM 1407 C CA . GLY A 1 182 ? 12.491 -23.038 -4.514 1.00 88.19 182 GLY A CA 1
ATOM 1408 C C . GLY A 1 182 ? 13.006 -21.776 -3.819 1.00 88.19 182 GLY A C 1
ATOM 1409 O O . GLY A 1 182 ? 12.682 -20.641 -4.164 1.00 88.19 182 GLY A O 1
ATOM 1410 N N . LEU A 1 183 ? 13.810 -21.998 -2.778 1.00 86.81 183 LEU A N 1
ATOM 1411 C CA . LEU A 1 183 ? 14.530 -20.934 -2.085 1.00 86.81 183 LEU A CA 1
ATOM 1412 C C . LEU A 1 183 ? 15.695 -20.472 -2.979 1.00 86.81 183 LEU A C 1
ATOM 1414 O O . LEU A 1 183 ? 16.390 -21.330 -3.532 1.00 86.81 183 LEU A O 1
ATOM 1418 N N . PRO A 1 184 ? 15.969 -19.160 -3.108 1.00 84.12 184 PRO A N 1
ATOM 1419 C CA . PRO A 1 184 ? 17.239 -18.728 -3.677 1.00 84.12 184 PRO A CA 1
ATOM 1420 C C . PRO A 1 184 ? 18.399 -19.359 -2.885 1.00 84.12 184 PRO A C 1
ATOM 1422 O O . PRO A 1 184 ? 18.282 -19.544 -1.670 1.00 84.12 184 PRO A O 1
ATOM 1425 N N . PRO A 1 185 ? 19.523 -19.701 -3.536 1.00 87.81 185 PRO A N 1
ATOM 1426 C CA . PRO A 1 185 ? 20.670 -20.259 -2.833 1.00 87.81 185 PRO A CA 1
ATOM 1427 C C . PRO A 1 185 ? 21.122 -19.298 -1.729 1.00 87.81 185 PRO A C 1
ATOM 1429 O O . PRO A 1 185 ? 21.222 -18.088 -1.949 1.00 87.81 185 PRO A O 1
ATOM 1432 N N . PHE A 1 186 ? 21.381 -19.831 -0.532 1.00 90.31 186 PHE A N 1
ATOM 1433 C CA . PHE A 1 186 ? 21.876 -19.031 0.583 1.00 90.31 186 PHE A CA 1
ATOM 1434 C C . PHE A 1 186 ? 23.323 -18.633 0.291 1.00 90.31 186 PHE A C 1
ATOM 1436 O O . PHE A 1 186 ? 24.250 -19.416 0.486 1.00 90.31 186 PHE A O 1
ATOM 1443 N N . GLN A 1 187 ? 23.503 -17.424 -0.226 1.00 90.00 187 GLN A N 1
ATOM 1444 C CA . GLN A 1 187 ? 24.805 -16.852 -0.528 1.00 90.00 187 GLN A CA 1
ATOM 1445 C C . GLN A 1 187 ? 24.928 -15.492 0.165 1.00 90.00 187 GLN A C 1
ATOM 1447 O O . GLN A 1 187 ? 23.951 -14.734 0.186 1.00 90.00 187 GLN A O 1
ATOM 1452 N N . PRO A 1 188 ? 26.094 -15.166 0.751 1.00 88.88 188 PRO A N 1
ATOM 1453 C CA . PRO A 1 188 ? 26.338 -13.813 1.226 1.00 88.88 188 PRO A CA 1
ATOM 1454 C C . PRO A 1 188 ? 26.216 -12.827 0.050 1.00 88.88 188 PRO A C 1
ATOM 1456 O O . PRO A 1 188 ? 26.480 -13.207 -1.097 1.00 88.88 188 PRO A O 1
ATOM 1459 N N . PRO A 1 189 ? 25.798 -11.574 0.300 1.00 83.12 189 PRO A N 1
ATOM 1460 C CA . PRO A 1 189 ? 25.673 -10.583 -0.759 1.00 83.12 189 PRO A CA 1
ATOM 1461 C C . PRO A 1 189 ? 27.026 -10.392 -1.465 1.00 83.12 189 PRO A C 1
ATOM 1463 O O . PRO A 1 189 ? 28.053 -10.281 -0.789 1.00 83.12 189 PRO A O 1
ATOM 1466 N N . PRO A 1 190 ? 27.057 -10.362 -2.808 1.00 84.94 190 PRO A N 1
ATOM 1467 C CA . PRO A 1 190 ? 28.293 -10.141 -3.539 1.00 84.94 190 PRO A CA 1
ATOM 1468 C C . PRO A 1 190 ? 28.776 -8.701 -3.324 1.00 84.94 190 PRO A C 1
ATOM 1470 O O . PRO A 1 190 ? 28.031 -7.750 -3.548 1.00 84.94 190 PRO A O 1
ATOM 1473 N N . PHE A 1 191 ? 30.035 -8.539 -2.910 1.00 85.56 191 PHE A N 1
ATOM 1474 C CA . PHE A 1 191 ? 30.670 -7.223 -2.733 1.00 85.56 191 PHE A CA 1
ATOM 1475 C C . PHE A 1 191 ? 31.239 -6.638 -4.039 1.00 85.56 191 PHE A C 1
ATOM 1477 O O . PHE A 1 191 ? 31.703 -5.496 -4.057 1.00 85.56 191 PHE A O 1
ATOM 1484 N N . SER A 1 192 ? 31.168 -7.405 -5.129 1.00 84.25 192 SER A N 1
ATOM 1485 C CA . SER A 1 192 ? 31.433 -6.973 -6.498 1.00 84.25 192 SER A CA 1
ATOM 1486 C C . SER A 1 192 ? 30.486 -7.696 -7.458 1.00 84.25 192 SER A C 1
ATOM 1488 O O . SER A 1 192 ? 30.193 -8.882 -7.293 1.00 84.25 192 SER A O 1
ATOM 1490 N N . THR A 1 193 ? 29.952 -6.989 -8.451 1.00 82.38 193 THR A N 1
ATOM 1491 C CA . THR A 1 193 ? 29.120 -7.599 -9.498 1.00 82.38 193 THR A CA 1
ATOM 1492 C C . THR A 1 193 ? 29.486 -7.022 -10.855 1.00 82.38 193 THR A C 1
ATOM 1494 O O . THR A 1 193 ? 29.589 -5.809 -11.013 1.00 82.38 193 THR A O 1
ATOM 1497 N N . SER A 1 194 ? 29.704 -7.889 -11.842 1.00 80.69 194 SER A N 1
ATOM 1498 C CA . SER A 1 194 ? 29.900 -7.469 -13.227 1.00 80.69 194 SER A CA 1
ATOM 1499 C C . SER A 1 194 ? 28.560 -7.558 -13.947 1.00 80.69 194 SER A C 1
ATOM 1501 O O . SER A 1 194 ? 28.054 -8.652 -14.195 1.00 80.69 194 SER A O 1
ATOM 1503 N N . SER A 1 195 ? 27.965 -6.403 -14.243 1.00 71.38 195 SER A N 1
ATOM 1504 C CA . SER A 1 195 ? 26.752 -6.310 -15.056 1.00 71.38 195 SER A CA 1
ATOM 1505 C C . SER A 1 195 ? 27.091 -5.521 -16.316 1.00 71.38 195 SER A C 1
ATOM 1507 O O .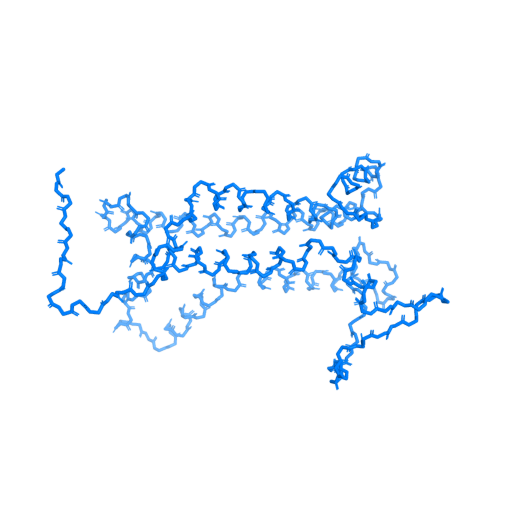 SER A 1 195 ? 27.593 -4.404 -16.228 1.00 71.38 195 SER A O 1
ATOM 1509 N N . ASN A 1 196 ? 26.868 -6.122 -17.489 1.00 66.69 196 ASN A N 1
ATOM 1510 C CA . ASN A 1 196 ? 27.077 -5.509 -18.807 1.00 66.69 196 ASN A CA 1
ATOM 1511 C C . ASN A 1 196 ? 28.452 -4.828 -19.001 1.00 66.69 196 ASN A C 1
ATOM 1513 O O . ASN A 1 196 ? 28.527 -3.685 -19.445 1.00 66.69 196 ASN A O 1
ATOM 1517 N N . THR A 1 197 ? 29.554 -5.547 -18.742 1.00 77.06 197 THR A N 1
ATOM 1518 C CA . THR A 1 197 ? 30.953 -5.089 -18.965 1.00 77.06 197 THR A CA 1
ATOM 1519 C C . THR A 1 197 ? 31.461 -4.030 -17.977 1.00 77.06 197 THR A C 1
ATOM 1521 O O . THR A 1 197 ? 32.654 -3.743 -17.954 1.00 77.06 197 THR A O 1
ATOM 1524 N N . THR A 1 198 ? 30.593 -3.490 -17.121 1.00 76.50 198 THR A N 1
ATOM 1525 C CA . THR A 1 198 ? 30.976 -2.633 -15.993 1.00 76.50 198 THR A CA 1
ATOM 1526 C C . THR A 1 198 ? 31.034 -3.448 -14.704 1.00 76.50 198 THR A C 1
ATOM 1528 O O . THR A 1 198 ? 30.067 -4.115 -14.330 1.00 76.50 198 THR A O 1
ATOM 1531 N N . GLU A 1 199 ? 32.186 -3.421 -14.036 1.00 84.56 199 GLU A N 1
ATOM 1532 C CA . GLU A 1 199 ? 32.356 -3.976 -12.694 1.00 84.56 199 GLU A CA 1
ATOM 1533 C C . GLU A 1 199 ? 31.895 -2.941 -11.667 1.00 84.56 199 GLU A C 1
ATOM 1535 O O . GLU A 1 199 ? 32.440 -1.843 -11.593 1.00 84.56 199 GLU A O 1
ATOM 1540 N N . TYR A 1 200 ? 30.873 -3.289 -10.891 1.00 85.00 200 TYR A N 1
ATOM 1541 C CA . TYR A 1 200 ? 30.382 -2.473 -9.791 1.00 85.00 200 TYR A CA 1
ATOM 1542 C C . TYR A 1 200 ? 31.025 -2.947 -8.494 1.00 85.00 200 TYR A C 1
ATOM 1544 O O . TYR A 1 200 ? 30.807 -4.084 -8.062 1.00 85.00 200 TYR A O 1
ATOM 1552 N N . THR A 1 201 ? 31.790 -2.063 -7.860 1.00 90.31 201 THR A N 1
ATOM 1553 C CA . THR A 1 201 ? 32.376 -2.301 -6.536 1.00 90.31 201 THR A CA 1
ATOM 1554 C C . THR A 1 201 ? 31.381 -1.901 -5.442 1.00 90.31 201 THR A C 1
ATOM 1556 O O . THR A 1 201 ? 30.456 -1.124 -5.681 1.00 90.31 201 THR A O 1
ATOM 1559 N N . PHE A 1 202 ? 31.580 -2.368 -4.206 1.00 88.88 202 PHE A N 1
ATOM 1560 C CA . PHE A 1 202 ? 30.798 -1.934 -3.039 1.00 88.88 202 PHE A CA 1
ATOM 1561 C C . PHE A 1 202 ? 30.649 -0.402 -2.928 1.00 88.88 202 PHE A C 1
ATOM 1563 O O . PHE A 1 202 ? 29.565 0.089 -2.621 1.00 88.88 202 PHE A O 1
ATOM 1570 N N . GLY A 1 203 ? 31.704 0.364 -3.224 1.00 89.81 203 GLY A N 1
ATOM 1571 C CA . GLY A 1 203 ? 31.645 1.831 -3.229 1.00 89.81 203 GLY A CA 1
ATOM 1572 C C . GLY A 1 203 ? 30.674 2.399 -4.271 1.00 89.81 203 GLY A C 1
ATOM 1573 O O . GLY A 1 203 ? 29.916 3.318 -3.967 1.00 89.81 203 GLY A O 1
ATOM 1574 N N . ASP A 1 204 ? 30.629 1.810 -5.467 1.00 89.12 204 ASP A N 1
ATOM 1575 C CA . ASP A 1 204 ? 29.693 2.211 -6.522 1.00 89.12 204 ASP A CA 1
ATOM 1576 C C . ASP A 1 204 ? 28.261 1.873 -6.129 1.00 89.12 204 ASP A C 1
ATOM 1578 O O . ASP A 1 204 ? 27.363 2.684 -6.326 1.00 89.12 204 ASP A O 1
ATOM 1582 N N . MET A 1 205 ? 28.048 0.719 -5.488 1.00 89.81 205 MET A N 1
ATOM 1583 C CA . MET A 1 205 ? 26.742 0.362 -4.935 1.00 89.81 205 MET A CA 1
ATOM 1584 C C . MET A 1 205 ? 26.293 1.385 -3.885 1.00 89.81 205 MET A C 1
ATOM 1586 O O . MET A 1 205 ? 25.164 1.866 -3.950 1.00 89.81 205 MET A O 1
ATOM 1590 N N . VAL A 1 206 ? 27.171 1.771 -2.951 1.00 89.56 206 VAL A N 1
ATOM 1591 C CA . VAL A 1 206 ? 26.866 2.790 -1.931 1.00 89.56 206 VAL A CA 1
ATOM 1592 C C . VAL A 1 206 ? 26.511 4.132 -2.571 1.00 89.56 206 VAL A C 1
ATOM 1594 O O . VAL A 1 206 ? 25.554 4.772 -2.143 1.00 89.56 206 VAL A O 1
ATOM 1597 N N . ASN A 1 207 ? 27.214 4.528 -3.632 1.00 90.25 207 ASN A N 1
ATOM 1598 C CA . ASN A 1 207 ? 26.920 5.757 -4.368 1.00 90.25 207 ASN A CA 1
ATOM 1599 C C . ASN A 1 207 ? 25.608 5.677 -5.164 1.00 90.25 207 ASN A C 1
ATOM 1601 O O . ASN A 1 207 ? 24.861 6.653 -5.190 1.00 90.25 207 ASN A O 1
ATOM 1605 N N . ILE A 1 208 ? 25.297 4.523 -5.766 1.00 88.19 208 ILE A N 1
ATOM 1606 C CA . ILE A 1 208 ? 24.044 4.281 -6.498 1.00 88.19 208 ILE A CA 1
ATOM 1607 C C . ILE A 1 208 ? 22.841 4.350 -5.551 1.00 88.19 208 ILE A C 1
ATOM 1609 O O . ILE A 1 208 ? 21.845 4.999 -5.866 1.00 88.19 208 ILE A O 1
ATOM 1613 N N . TYR A 1 209 ? 22.922 3.709 -4.382 1.00 87.81 209 TYR A N 1
ATOM 1614 C CA . TYR A 1 209 ? 21.860 3.777 -3.373 1.00 87.81 209 TYR A CA 1
ATOM 1615 C C . TYR A 1 209 ? 21.837 5.126 -2.634 1.00 87.81 209 TYR A C 1
ATOM 1617 O O . TYR A 1 209 ? 20.789 5.542 -2.132 1.00 87.81 209 TYR A O 1
ATOM 1625 N N . GLY A 1 210 ? 22.969 5.828 -2.579 1.00 90.12 210 GLY A N 1
ATOM 1626 C CA . GLY A 1 210 ? 23.096 7.187 -2.068 1.00 90.12 210 GLY A CA 1
ATOM 1627 C C . GLY A 1 210 ? 22.506 7.359 -0.667 1.00 90.12 210 GLY A C 1
ATOM 1628 O O . GLY A 1 210 ? 22.802 6.616 0.270 1.00 90.12 210 GLY A O 1
ATOM 1629 N N . THR A 1 211 ? 21.624 8.347 -0.514 1.00 91.00 211 THR A N 1
ATOM 1630 C CA . THR A 1 211 ? 20.994 8.679 0.774 1.00 91.00 211 THR A CA 1
ATOM 1631 C C . THR A 1 211 ? 20.015 7.614 1.272 1.00 91.00 211 THR A C 1
ATOM 1633 O O . THR A 1 211 ? 19.704 7.596 2.466 1.00 91.00 211 THR A O 1
ATOM 1636 N N . ALA A 1 212 ? 19.559 6.690 0.416 1.00 89.56 212 ALA A N 1
ATOM 1637 C CA . ALA A 1 212 ? 18.616 5.643 0.808 1.00 89.56 212 ALA A CA 1
ATOM 1638 C C . ALA A 1 212 ? 19.183 4.737 1.913 1.00 89.56 212 ALA A C 1
ATOM 1640 O O . ALA A 1 212 ? 18.427 4.275 2.765 1.00 89.56 212 ALA A O 1
ATOM 1641 N N . ILE A 1 213 ? 20.507 4.553 1.956 1.00 93.00 213 ILE A N 1
ATOM 1642 C CA . ILE A 1 213 ? 21.194 3.745 2.977 1.00 93.00 213 ILE A CA 1
ATOM 1643 C C . ILE A 1 213 ? 20.963 4.306 4.385 1.00 93.00 213 ILE A C 1
ATOM 1645 O O . ILE A 1 213 ? 20.748 3.541 5.319 1.00 93.00 213 ILE A O 1
ATOM 1649 N N . GLY A 1 214 ? 20.969 5.632 4.542 1.00 89.62 214 GLY A N 1
ATOM 1650 C CA . GLY A 1 214 ? 20.679 6.279 5.825 1.00 89.62 214 GLY A CA 1
ATOM 1651 C C . GLY A 1 214 ? 19.180 6.427 6.091 1.00 89.62 214 GLY A C 1
ATOM 1652 O O . GLY A 1 214 ? 18.726 6.294 7.227 1.00 89.62 214 GLY A O 1
ATOM 1653 N N . VAL A 1 215 ? 18.392 6.672 5.040 1.00 90.38 215 VAL A N 1
ATOM 1654 C CA . VAL A 1 215 ? 16.949 6.913 5.166 1.00 90.38 215 VAL A CA 1
ATOM 1655 C C . VAL A 1 215 ? 16.192 5.634 5.528 1.00 90.38 215 VAL A C 1
ATOM 1657 O O . VAL A 1 215 ? 15.344 5.683 6.410 1.00 90.38 215 VAL A O 1
ATOM 1660 N N . VAL A 1 216 ? 16.488 4.481 4.919 1.00 91.38 216 VAL A N 1
ATOM 1661 C CA . VAL A 1 216 ? 15.724 3.236 5.146 1.00 91.38 216 VAL A CA 1
ATOM 1662 C C . VAL A 1 216 ? 15.732 2.785 6.621 1.00 91.38 216 VAL A C 1
ATOM 1664 O O . VAL A 1 216 ? 14.648 2.533 7.158 1.00 91.38 216 VAL A O 1
ATOM 1667 N N . PRO A 1 217 ? 16.878 2.735 7.331 1.00 91.62 217 PRO A N 1
ATOM 1668 C CA . PRO A 1 217 ? 16.901 2.433 8.763 1.00 91.62 217 PRO A CA 1
ATOM 1669 C C . PRO A 1 217 ? 16.160 3.475 9.605 1.00 91.62 217 PRO A C 1
ATOM 1671 O O . PRO A 1 217 ? 15.435 3.113 10.531 1.00 91.62 217 PRO A O 1
ATOM 1674 N N . LEU A 1 218 ? 16.277 4.761 9.256 1.00 87.94 218 LEU A N 1
ATOM 1675 C CA . LEU A 1 218 ? 15.547 5.829 9.935 1.00 87.94 218 LEU A CA 1
ATOM 1676 C C . LEU A 1 218 ? 14.029 5.641 9.787 1.00 87.94 218 LEU A C 1
ATOM 1678 O O . LEU A 1 218 ? 13.302 5.729 10.773 1.00 87.94 218 LEU A O 1
ATOM 1682 N N . LEU A 1 219 ? 13.548 5.308 8.583 1.00 88.25 219 LEU A N 1
ATOM 1683 C CA . LEU A 1 219 ? 12.137 4.992 8.337 1.00 88.25 219 LEU A CA 1
ATOM 1684 C C . LEU A 1 219 ? 11.672 3.773 9.137 1.00 88.25 219 LEU A C 1
ATOM 1686 O O . LEU A 1 219 ? 10.552 3.772 9.651 1.00 88.25 219 LEU A O 1
ATOM 1690 N N . SER A 1 220 ? 12.530 2.759 9.274 1.00 89.88 220 SER A N 1
ATOM 1691 C CA . SER A 1 220 ? 12.245 1.580 10.096 1.00 89.88 220 SER A CA 1
ATOM 1692 C C . SER A 1 220 ? 12.029 1.964 11.564 1.00 89.88 220 SER A C 1
ATOM 1694 O O . SER A 1 220 ? 10.994 1.621 12.142 1.00 89.88 220 SER A O 1
ATOM 1696 N N . ILE A 1 221 ? 12.939 2.759 12.141 1.00 87.56 221 ILE A N 1
ATOM 1697 C CA . ILE A 1 221 ? 12.842 3.251 13.525 1.00 87.56 221 ILE A CA 1
ATOM 1698 C C . ILE A 1 221 ? 11.576 4.096 13.716 1.00 87.56 221 ILE A C 1
ATOM 1700 O O . ILE A 1 221 ? 10.819 3.866 14.661 1.00 87.56 221 ILE A O 1
ATOM 1704 N N . LEU A 1 222 ? 11.297 5.026 12.795 1.00 82.75 222 LEU A N 1
ATOM 1705 C CA . LEU A 1 222 ? 10.090 5.859 12.832 1.00 82.75 222 LEU A CA 1
ATOM 1706 C C . LEU A 1 222 ? 8.810 5.013 12.841 1.00 82.75 222 LEU A C 1
ATOM 1708 O O . LEU A 1 222 ? 7.890 5.296 13.610 1.00 82.75 222 LEU A O 1
ATOM 1712 N N . GLY A 1 223 ? 8.760 3.957 12.024 1.00 84.06 223 GLY A N 1
ATOM 1713 C CA . GLY A 1 223 ? 7.633 3.028 11.990 1.00 84.06 223 GLY A CA 1
ATOM 1714 C C . GLY A 1 223 ? 7.429 2.302 13.320 1.00 84.06 223 GLY A C 1
ATOM 1715 O O . GLY A 1 223 ? 6.303 2.222 13.812 1.00 84.06 223 GLY A O 1
ATOM 1716 N N . HIS A 1 224 ? 8.513 1.831 13.939 1.00 85.69 224 HIS A N 1
ATOM 1717 C CA . HIS A 1 224 ? 8.451 1.121 15.219 1.00 85.69 224 HIS A CA 1
ATOM 1718 C C . HIS A 1 224 ? 7.997 2.047 16.356 1.00 85.69 224 HIS A C 1
ATOM 1720 O O . HIS A 1 224 ? 7.117 1.672 17.130 1.00 85.69 224 HIS A O 1
ATOM 1726 N N . ILE A 1 225 ? 8.508 3.283 16.413 1.00 82.06 225 ILE A N 1
ATOM 1727 C CA . ILE A 1 225 ? 8.088 4.288 17.405 1.00 82.06 225 ILE A CA 1
ATOM 1728 C C . ILE A 1 225 ? 6.612 4.661 17.222 1.00 82.06 225 ILE A C 1
ATOM 1730 O O . ILE A 1 225 ? 5.879 4.783 18.202 1.00 82.06 225 ILE A O 1
ATOM 1734 N N . ALA A 1 226 ? 6.149 4.831 15.980 1.00 76.56 226 ALA A N 1
ATOM 1735 C CA . ALA A 1 226 ? 4.753 5.164 15.707 1.00 76.56 226 ALA A CA 1
ATOM 1736 C C . ALA A 1 226 ? 3.792 4.068 16.193 1.00 76.56 226 ALA A C 1
ATOM 1738 O O . ALA A 1 226 ? 2.744 4.381 16.756 1.00 76.56 226 ALA A O 1
ATOM 1739 N N . ILE A 1 227 ? 4.162 2.795 16.020 1.00 80.81 227 ILE A N 1
ATOM 1740 C CA . ILE A 1 227 ? 3.415 1.653 16.560 1.00 80.81 227 ILE A CA 1
ATOM 1741 C C . ILE A 1 227 ? 3.462 1.678 18.090 1.00 80.81 227 ILE A C 1
ATOM 1743 O O . ILE A 1 227 ? 2.413 1.611 18.720 1.00 80.81 227 ILE A O 1
ATOM 1747 N N . ALA A 1 228 ? 4.645 1.845 18.684 1.00 78.50 228 ALA A N 1
ATOM 1748 C CA . ALA A 1 228 ? 4.817 1.878 20.135 1.00 78.50 228 ALA A CA 1
ATOM 1749 C C . ALA A 1 228 ? 4.037 3.016 20.819 1.00 78.50 228 ALA A C 1
ATOM 1751 O O . ALA A 1 228 ? 3.576 2.839 21.935 1.00 78.50 228 ALA A O 1
ATOM 1752 N N . LYS A 1 229 ? 3.849 4.169 20.159 1.00 68.62 229 LYS A N 1
ATOM 1753 C CA . LYS A 1 229 ? 2.988 5.257 20.664 1.00 68.62 229 LYS A CA 1
ATOM 1754 C C . LYS A 1 229 ? 1.490 4.999 20.467 1.00 68.62 229 LYS A C 1
ATOM 1756 O O . LYS A 1 229 ? 0.672 5.655 21.109 1.00 68.62 229 LYS A O 1
ATOM 1761 N N . ALA A 1 230 ? 1.117 4.136 19.523 1.00 65.88 230 ALA A N 1
ATOM 1762 C CA . ALA A 1 230 ? -0.278 3.863 19.182 1.00 65.88 230 ALA A CA 1
ATOM 1763 C C . ALA A 1 230 ? -0.913 2.754 20.041 1.00 65.88 230 ALA A C 1
ATOM 1765 O O . ALA A 1 230 ? -2.145 2.674 20.087 1.00 65.88 230 ALA A O 1
ATOM 1766 N N . PHE A 1 231 ? -0.094 1.917 20.683 1.00 61.94 231 PHE A N 1
ATOM 1767 C CA . PHE A 1 231 ? -0.494 0.812 21.559 1.00 61.94 231 PHE A CA 1
ATOM 1768 C C . PHE A 1 231 ? -0.134 1.102 23.015 1.00 61.94 231 PHE A C 1
ATOM 1770 O O . PHE A 1 231 ? -0.945 0.706 23.883 1.00 61.94 231 PHE A O 1
#